Protein AF-A0A6J8DNB9-F1 (afdb_monomer_lite)

Radius of gyration: 20.87 Å; chains: 1; bounding box: 50×44×52 Å

Structure (mmCIF, N/CA/C/O backbone):
data_AF-A0A6J8DNB9-F1
#
_entry.id   AF-A0A6J8DNB9-F1
#
loop_
_atom_site.group_PDB
_atom_site.id
_atom_site.type_symbol
_atom_site.label_atom_id
_atom_site.label_alt_id
_atom_site.label_comp_id
_atom_site.label_asym_id
_atom_site.label_entity_id
_atom_site.label_seq_id
_atom_site.pdbx_PDB_ins_code
_atom_site.Cartn_x
_atom_site.Cartn_y
_atom_site.Cartn_z
_atom_site.occupancy
_atom_site.B_iso_or_equiv
_atom_site.auth_seq_id
_atom_site.auth_comp_id
_atom_site.auth_asym_id
_atom_site.auth_atom_id
_atom_site.pdbx_PDB_model_num
ATOM 1 N N . MET A 1 1 ? 14.528 21.252 10.953 1.00 30.59 1 MET A N 1
ATOM 2 C CA . MET A 1 1 ? 13.264 21.630 10.290 1.00 30.59 1 MET A CA 1
ATOM 3 C C . MET A 1 1 ? 12.137 20.857 10.946 1.00 30.59 1 MET A C 1
ATOM 5 O O . MET A 1 1 ? 12.006 19.653 10.748 1.00 30.59 1 MET A O 1
ATOM 9 N N . THR A 1 2 ? 11.435 21.535 11.845 1.00 24.34 2 THR A N 1
ATOM 10 C CA . THR A 1 2 ? 10.214 21.076 12.506 1.00 24.34 2 THR A CA 1
ATOM 11 C C . THR A 1 2 ? 9.173 20.837 11.422 1.00 24.34 2 THR A C 1
ATOM 13 O O . THR A 1 2 ? 8.989 21.703 10.574 1.00 24.34 2 THR A O 1
ATOM 16 N N . ILE A 1 3 ? 8.538 19.665 11.394 1.00 34.00 3 ILE A N 1
ATOM 17 C CA . ILE A 1 3 ? 7.345 19.513 10.561 1.00 34.00 3 ILE A CA 1
ATOM 18 C C . ILE A 1 3 ? 6.318 20.443 11.184 1.00 34.00 3 ILE A C 1
ATOM 20 O O . ILE A 1 3 ? 5.952 20.255 12.345 1.00 34.00 3 ILE A O 1
ATOM 24 N N . ASP A 1 4 ? 5.937 21.479 10.445 1.00 28.56 4 ASP A N 1
ATOM 25 C CA . ASP A 1 4 ? 4.864 22.371 10.835 1.00 28.56 4 ASP A CA 1
ATOM 26 C C . ASP A 1 4 ? 3.627 21.527 11.138 1.00 28.56 4 ASP A C 1
ATOM 28 O O . ASP A 1 4 ? 2.985 20.957 10.254 1.00 28.56 4 ASP A O 1
ATOM 32 N N . ALA A 1 5 ? 3.263 21.484 12.419 1.00 36.03 5 ALA A N 1
ATOM 33 C CA . ALA A 1 5 ? 2.040 20.875 12.928 1.00 36.03 5 ALA A CA 1
ATOM 34 C C . ALA A 1 5 ? 0.759 21.532 12.358 1.00 36.03 5 ALA A C 1
ATOM 36 O O . ALA A 1 5 ? -0.350 21.144 12.721 1.00 36.03 5 ALA A O 1
ATOM 37 N N . LYS A 1 6 ? 0.894 22.503 11.444 1.00 33.34 6 LYS A N 1
ATOM 38 C CA . LYS A 1 6 ? -0.196 23.229 10.791 1.00 33.34 6 LYS A CA 1
ATOM 39 C C . LYS A 1 6 ? -0.809 22.523 9.578 1.00 33.34 6 LYS A C 1
ATOM 41 O O . LYS A 1 6 ? -1.879 22.941 9.160 1.00 33.34 6 LYS A O 1
ATOM 46 N N . HIS A 1 7 ? -0.225 21.439 9.058 1.00 37.16 7 HIS A N 1
ATOM 47 C CA . HIS A 1 7 ? -0.823 20.707 7.925 1.00 37.16 7 HIS A CA 1
ATOM 48 C C . HIS A 1 7 ? -1.699 19.495 8.305 1.00 37.16 7 HIS A C 1
ATOM 50 O O . HIS A 1 7 ? -2.202 18.818 7.414 1.00 37.16 7 HIS A O 1
ATOM 56 N N . SER A 1 8 ? -1.914 19.205 9.598 1.00 42.75 8 SER A N 1
ATOM 57 C CA . SER A 1 8 ? -2.595 17.963 10.034 1.00 42.75 8 SER A CA 1
ATOM 58 C C . SER A 1 8 ? -3.989 18.127 10.655 1.00 42.75 8 SER A C 1
ATOM 60 O O . SER A 1 8 ? -4.579 17.144 11.105 1.00 42.75 8 SER A O 1
ATOM 62 N N . THR A 1 9 ? -4.558 19.333 10.683 1.00 41.94 9 THR A N 1
ATOM 63 C CA . THR A 1 9 ? -5.812 19.586 11.415 1.00 41.94 9 THR A CA 1
ATOM 64 C C . THR A 1 9 ? -7.100 19.444 10.599 1.00 41.94 9 THR A C 1
ATOM 66 O O . THR A 1 9 ? -8.167 19.458 11.204 1.00 41.94 9 THR A O 1
ATOM 69 N N . GLN A 1 10 ? -7.053 19.229 9.279 1.00 49.78 10 GLN A N 1
ATOM 70 C CA . GLN A 1 10 ? -8.262 19.054 8.454 1.00 49.78 10 GLN A CA 1
ATOM 71 C C . GLN A 1 10 ? -8.076 17.971 7.379 1.00 49.78 10 GLN A C 1
ATOM 73 O O . GLN A 1 10 ? -8.013 18.257 6.189 1.00 49.78 10 GLN A O 1
ATOM 78 N N . SER A 1 11 ? -7.979 16.705 7.795 1.00 63.31 11 SER A N 1
ATOM 79 C CA . SER A 1 11 ? -8.271 15.609 6.864 1.00 63.31 11 SER A CA 1
ATOM 80 C C . SER A 1 11 ? -9.792 15.517 6.694 1.00 63.31 11 SER A C 1
ATOM 82 O O . SER A 1 11 ? -10.473 15.442 7.722 1.00 63.31 11 SER A O 1
ATOM 84 N N . PRO A 1 12 ? -10.336 15.476 5.462 1.00 69.19 12 PRO A N 1
ATOM 85 C CA . PRO A 1 12 ? -11.765 15.255 5.222 1.00 69.19 12 PRO A CA 1
ATOM 86 C C . PRO A 1 12 ? -12.292 14.010 5.949 1.00 69.19 12 PRO A C 1
ATOM 88 O O . PRO A 1 12 ? -13.385 14.039 6.507 1.00 69.19 12 PRO A O 1
ATOM 91 N N . LEU A 1 13 ? -11.449 12.975 6.073 1.00 75.62 13 LEU A N 1
ATOM 92 C CA . LEU A 1 13 ? -11.739 11.736 6.799 1.00 75.62 13 LEU A CA 1
ATOM 93 C C . LEU A 1 13 ? -12.115 11.964 8.274 1.00 75.62 13 LEU A C 1
ATOM 95 O O . LEU A 1 13 ? -12.886 11.199 8.842 1.00 75.62 13 LEU A O 1
ATOM 99 N N . TYR A 1 14 ? -11.588 13.008 8.923 1.00 72.12 14 TYR A N 1
ATOM 100 C CA . TYR A 1 14 ? -11.876 13.278 10.338 1.00 72.12 14 TYR A CA 1
ATOM 101 C C . TYR A 1 14 ? -13.285 13.821 10.585 1.00 72.12 14 TYR A C 1
ATOM 103 O O . TYR A 1 14 ? -13.722 13.818 11.736 1.00 72.12 14 TYR A O 1
ATOM 111 N N . ASN A 1 15 ? -13.975 14.250 9.526 1.00 72.06 15 ASN A N 1
ATOM 112 C CA . ASN A 1 15 ? -15.349 14.743 9.569 1.00 72.06 15 ASN A CA 1
ATOM 113 C C . ASN A 1 15 ? -16.359 13.718 9.024 1.00 72.06 15 ASN A C 1
ATOM 115 O O . ASN A 1 15 ? -17.553 14.003 8.999 1.00 72.06 15 ASN A O 1
ATOM 119 N N . VAL A 1 16 ? -15.899 12.541 8.585 1.00 78.00 16 VAL A N 1
ATOM 120 C CA . VAL A 1 16 ? -16.769 11.477 8.072 1.00 78.00 16 VAL A CA 1
ATOM 121 C C . VAL A 1 16 ? -17.538 10.847 9.233 1.00 78.00 16 VAL A C 1
ATOM 123 O O . VAL A 1 16 ? -16.959 10.484 10.260 1.00 78.00 16 VAL A O 1
ATOM 126 N N . SER A 1 17 ? -18.856 10.729 9.076 1.00 74.50 17 SER A N 1
ATOM 127 C CA . SER A 1 17 ? -19.724 10.046 10.034 1.00 74.50 17 SER A CA 1
ATOM 128 C C . SER A 1 17 ? -19.548 8.529 9.976 1.00 74.50 17 SER A C 1
ATOM 130 O O . SER A 1 17 ? -19.129 7.963 8.970 1.00 74.50 17 SER A O 1
ATOM 132 N N . GLN A 1 18 ? -19.935 7.857 11.058 1.00 72.06 18 GLN A N 1
ATOM 133 C CA . GLN A 1 18 ? -19.755 6.416 11.259 1.00 72.06 18 GLN A CA 1
ATOM 134 C C . GLN A 1 18 ? -20.340 5.540 10.136 1.00 72.06 18 GLN A C 1
ATOM 136 O O . GLN A 1 18 ? -19.756 4.516 9.806 1.00 72.06 18 GLN A O 1
ATOM 141 N N . SER A 1 19 ? -21.458 5.948 9.530 1.00 67.81 19 SER A N 1
ATOM 142 C CA . SER A 1 19 ? -22.161 5.212 8.467 1.00 67.81 19 SER A CA 1
ATOM 143 C C . SER A 1 19 ? -21.739 5.583 7.042 1.00 67.81 19 SER A C 1
ATOM 145 O O . SER A 1 19 ? -22.320 5.080 6.085 1.00 67.81 19 SER A O 1
ATOM 147 N N . SER A 1 20 ? -20.772 6.487 6.883 1.00 80.12 20 SER A N 1
ATOM 148 C CA . SER A 1 20 ? -20.442 7.080 5.581 1.00 80.12 20 SER A CA 1
ATOM 149 C C . SER A 1 20 ? -19.022 6.773 5.124 1.00 80.12 20 SER A C 1
ATOM 151 O O . SER A 1 20 ? -18.569 7.358 4.144 1.00 80.12 20 SER A O 1
ATOM 153 N N . LEU A 1 21 ? -18.306 5.881 5.818 1.00 84.75 21 LEU A N 1
ATOM 154 C CA . LEU A 1 21 ? -16.930 5.548 5.455 1.00 84.75 21 LEU A CA 1
ATOM 155 C C . LEU A 1 21 ? -16.859 4.892 4.074 1.00 84.75 21 LEU A C 1
ATOM 157 O O . LEU A 1 21 ? -16.041 5.314 3.265 1.00 84.75 21 LEU A O 1
ATOM 161 N N . ASP A 1 22 ? -17.742 3.938 3.778 1.00 83.81 22 ASP A N 1
ATOM 162 C CA . ASP A 1 22 ? -17.790 3.284 2.465 1.00 83.81 22 ASP A CA 1
ATOM 163 C C . ASP A 1 22 ? -18.107 4.279 1.339 1.00 83.81 22 ASP A C 1
ATOM 165 O O . ASP A 1 22 ? -17.456 4.263 0.296 1.00 83.81 22 ASP A O 1
ATOM 169 N N . MET A 1 23 ? -19.043 5.211 1.573 1.00 84.50 23 MET A N 1
ATOM 170 C CA . MET A 1 23 ? -19.342 6.290 0.619 1.00 84.50 23 MET A CA 1
ATOM 171 C C . MET A 1 23 ? -18.142 7.218 0.425 1.00 84.50 23 MET A C 1
ATOM 173 O O . MET A 1 23 ? -17.793 7.533 -0.703 1.00 84.50 23 MET A O 1
ATOM 177 N N . PHE A 1 24 ? -17.456 7.603 1.503 1.00 85.38 24 PHE A N 1
ATOM 178 C CA . PHE A 1 24 ? -16.254 8.428 1.407 1.00 85.38 24 PHE A CA 1
ATOM 179 C C . PHE A 1 24 ? -15.145 7.736 0.605 1.00 85.38 24 PHE A C 1
ATOM 181 O O . PHE A 1 24 ? -14.501 8.377 -0.221 1.00 85.38 24 PHE A O 1
ATOM 188 N N . VAL A 1 25 ? -14.918 6.433 0.818 1.00 83.38 25 VAL A N 1
ATOM 189 C CA . VAL A 1 25 ? -13.935 5.681 0.025 1.00 83.38 25 VAL A CA 1
ATOM 190 C C . VAL A 1 25 ? -14.316 5.697 -1.452 1.00 83.38 25 VAL A C 1
ATOM 192 O O . VAL A 1 25 ? -13.478 6.050 -2.279 1.00 83.38 25 VAL A O 1
ATOM 195 N N . LYS A 1 26 ? -15.573 5.393 -1.772 1.00 82.75 26 LYS A N 1
ATOM 196 C CA . LYS A 1 26 ? -16.065 5.346 -3.150 1.00 82.75 26 LYS A CA 1
ATOM 197 C C . LYS A 1 26 ? -16.005 6.705 -3.856 1.00 82.75 26 LYS A C 1
ATOM 199 O O . LYS A 1 26 ? -15.548 6.807 -4.992 1.00 82.75 26 LYS A O 1
ATOM 204 N N . ASP A 1 27 ? -16.455 7.758 -3.186 1.00 83.12 27 ASP A N 1
ATOM 205 C CA . ASP A 1 27 ? -16.658 9.058 -3.823 1.00 83.12 27 ASP A CA 1
ATOM 206 C C . ASP A 1 27 ? -15.348 9.859 -3.890 1.00 83.12 27 ASP A C 1
ATOM 208 O O . ASP A 1 27 ? -15.025 10.457 -4.923 1.00 83.12 27 ASP A O 1
ATOM 212 N N . GLU A 1 28 ? -14.543 9.813 -2.825 1.00 81.81 28 GLU A N 1
ATOM 213 C CA . GLU A 1 28 ? -13.377 10.688 -2.659 1.00 81.81 28 GLU A CA 1
ATOM 214 C C . GLU A 1 28 ? -12.039 9.989 -2.933 1.00 81.81 28 GLU A C 1
ATOM 216 O O . GLU A 1 28 ? -11.077 10.650 -3.331 1.00 81.81 28 GLU A O 1
ATOM 221 N N . LEU A 1 29 ? -11.936 8.669 -2.718 1.00 83.00 29 LEU A N 1
ATOM 222 C CA . LEU A 1 29 ? -10.652 7.957 -2.795 1.00 83.00 29 LEU A CA 1
ATOM 223 C C . LEU A 1 29 ? -10.519 7.058 -4.026 1.00 83.00 29 LEU A C 1
ATOM 225 O O . LEU A 1 29 ? -9.458 7.073 -4.652 1.00 83.00 29 LEU A O 1
ATOM 229 N N . GLU A 1 30 ? -11.551 6.286 -4.363 1.00 82.25 30 GLU A N 1
ATOM 230 C CA . GLU A 1 30 ? -11.503 5.241 -5.390 1.00 82.25 30 GLU A CA 1
ATOM 231 C C . GLU A 1 30 ? -11.494 5.837 -6.806 1.00 82.25 30 GLU A C 1
ATOM 233 O O . GLU A 1 30 ? -12.473 6.466 -7.202 1.00 82.25 30 GLU A O 1
ATOM 238 N N . PRO A 1 31 ? -10.421 5.673 -7.598 1.00 80.62 31 PRO A N 1
ATOM 239 C CA . PRO A 1 31 ? -10.386 6.199 -8.952 1.00 80.62 31 PRO A CA 1
ATOM 240 C C . PRO A 1 31 ? -11.456 5.546 -9.825 1.00 80.62 31 PRO A C 1
ATOM 242 O O . PRO A 1 31 ? -11.620 4.328 -9.810 1.00 80.62 31 PRO A O 1
ATOM 245 N N . ASP A 1 32 ? -12.161 6.360 -10.608 1.00 81.19 32 ASP A N 1
ATOM 246 C CA . ASP A 1 32 ? -13.168 5.858 -11.537 1.00 81.19 32 ASP A CA 1
ATOM 247 C C . ASP A 1 32 ? -12.534 5.184 -12.766 1.00 81.19 32 ASP A C 1
ATOM 249 O O . ASP A 1 32 ? -11.318 5.211 -12.991 1.00 81.19 32 ASP A O 1
ATOM 253 N N . THR A 1 33 ? -13.381 4.527 -13.559 1.00 82.81 33 THR A N 1
ATOM 254 C CA . THR A 1 33 ? -12.960 3.805 -14.764 1.00 82.81 33 THR A CA 1
ATOM 255 C C . THR A 1 33 ? -12.237 4.720 -15.749 1.00 82.81 33 THR A C 1
ATOM 257 O O . THR A 1 33 ? -11.188 4.344 -16.259 1.00 82.81 33 THR A O 1
ATOM 260 N N . GLU A 1 34 ? -12.734 5.941 -15.961 1.00 83.44 34 GLU A N 1
ATOM 261 C CA . GLU A 1 34 ? -12.134 6.889 -16.904 1.00 83.44 34 GLU A CA 1
ATOM 262 C C . GLU A 1 34 ? -10.730 7.322 -16.456 1.00 83.44 34 GLU A C 1
ATOM 264 O O . GLU A 1 34 ? -9.793 7.355 -17.258 1.00 83.44 34 GLU A O 1
ATOM 269 N N . TYR A 1 35 ? -10.548 7.611 -15.167 1.00 79.38 35 TYR A N 1
ATOM 270 C CA . TYR A 1 35 ? -9.246 7.927 -14.591 1.00 79.38 35 TYR A CA 1
ATOM 271 C C . TYR A 1 35 ? -8.263 6.767 -14.769 1.00 79.38 35 TYR A C 1
ATOM 273 O O . TYR A 1 35 ? -7.134 6.978 -15.220 1.00 79.38 35 TYR A O 1
ATOM 281 N N . ASN A 1 36 ? -8.691 5.541 -14.457 1.00 79.56 36 ASN A N 1
ATOM 282 C CA . ASN A 1 36 ? -7.851 4.355 -14.598 1.00 79.56 36 ASN A CA 1
ATOM 283 C C . ASN A 1 36 ? -7.473 4.098 -16.063 1.00 79.56 36 ASN A C 1
ATOM 285 O O . ASN A 1 36 ? -6.294 3.884 -16.346 1.00 79.56 36 ASN A O 1
ATOM 289 N N . ASP A 1 37 ? -8.416 4.209 -16.999 1.00 82.12 37 ASP A N 1
ATOM 290 C CA . ASP A 1 37 ? -8.170 4.027 -18.435 1.00 82.12 37 ASP A CA 1
ATOM 291 C C . ASP A 1 37 ? -7.185 5.070 -18.981 1.00 82.12 37 ASP A C 1
ATOM 293 O O . ASP A 1 37 ? -6.258 4.746 -19.738 1.00 82.12 37 ASP A O 1
ATOM 297 N N . ASN A 1 38 ? -7.324 6.325 -18.547 1.00 82.50 38 ASN A N 1
ATOM 298 C CA . ASN A 1 38 ? -6.406 7.403 -18.899 1.00 82.50 38 ASN A CA 1
ATOM 299 C C . ASN A 1 38 ? -4.995 7.140 -18.354 1.00 82.50 38 ASN A C 1
ATOM 301 O O . ASN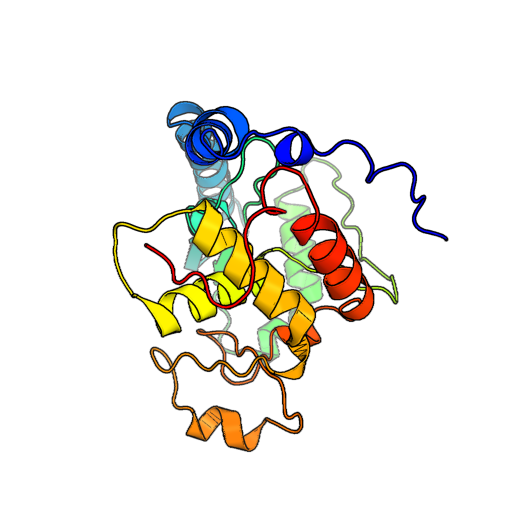 A 1 38 ? -4.012 7.241 -19.098 1.00 82.50 38 ASN A O 1
ATOM 305 N N . CYS A 1 39 ? -4.876 6.745 -17.083 1.00 79.12 39 CYS A N 1
ATOM 306 C CA . CYS A 1 39 ? -3.598 6.364 -16.485 1.00 79.12 39 CYS A CA 1
ATOM 307 C C . CYS A 1 39 ? -2.970 5.172 -17.217 1.00 79.12 39 CYS A C 1
ATOM 309 O O . CYS A 1 39 ? -1.804 5.246 -17.610 1.00 79.12 39 CYS A O 1
ATOM 311 N N . CYS A 1 40 ? -3.731 4.103 -17.465 1.00 79.62 40 CYS A N 1
ATOM 312 C CA . CYS A 1 40 ? -3.273 2.934 -18.211 1.00 79.62 40 CYS A CA 1
ATOM 313 C C . CYS A 1 40 ? -2.754 3.325 -19.596 1.00 79.62 40 CYS A C 1
ATOM 315 O O . CYS A 1 40 ? -1.648 2.924 -19.955 1.00 79.62 40 CYS A O 1
ATOM 317 N N . THR A 1 41 ? -3.479 4.187 -20.313 1.00 84.50 41 THR A N 1
ATOM 318 C CA . THR A 1 41 ? -3.085 4.685 -21.636 1.00 84.50 41 THR A CA 1
ATOM 319 C C . THR A 1 41 ? -1.748 5.425 -21.600 1.00 84.50 41 THR A C 1
ATOM 321 O O . THR A 1 41 ? -0.885 5.191 -22.449 1.00 84.50 41 THR A O 1
ATOM 324 N N . VAL A 1 42 ? -1.541 6.314 -20.623 1.00 84.19 42 VAL A N 1
ATOM 325 C CA . VAL A 1 42 ? -0.270 7.044 -20.468 1.00 84.19 42 VAL A CA 1
ATOM 326 C C . VAL A 1 42 ? 0.875 6.081 -20.160 1.00 84.19 42 VAL A C 1
ATOM 328 O O . VAL A 1 42 ? 1.939 6.170 -20.777 1.00 84.19 42 VAL A O 1
ATOM 331 N N . VAL A 1 43 ? 0.650 5.122 -19.260 1.00 83.56 43 VAL A N 1
ATOM 332 C CA . VAL A 1 43 ? 1.659 4.119 -18.902 1.00 83.56 43 VAL A CA 1
ATOM 333 C C . VAL A 1 43 ? 1.993 3.220 -20.091 1.00 83.56 43 VAL A C 1
ATOM 335 O O . VAL A 1 43 ? 3.165 2.946 -20.334 1.00 83.56 43 VAL A O 1
ATOM 338 N N . ASP A 1 44 ? 1.003 2.798 -20.876 1.00 84.50 44 ASP A N 1
ATOM 339 C CA . ASP A 1 44 ? 1.229 1.979 -22.069 1.00 84.50 44 ASP A CA 1
ATOM 340 C C . ASP A 1 44 ? 2.000 2.729 -23.147 1.00 84.50 44 ASP A C 1
ATOM 342 O O . ASP A 1 44 ? 2.909 2.166 -23.761 1.00 84.50 44 ASP A O 1
ATOM 346 N N . ARG A 1 45 ? 1.721 4.023 -23.330 1.00 84.44 45 ARG A N 1
ATOM 347 C CA . ARG A 1 45 ? 2.526 4.881 -24.208 1.00 84.44 45 ARG A CA 1
ATOM 348 C C . ARG A 1 45 ? 3.975 4.954 -23.742 1.00 84.44 45 ARG A C 1
ATOM 350 O O . ARG A 1 45 ? 4.866 4.801 -24.572 1.00 84.44 45 ARG A O 1
ATOM 357 N N . LEU A 1 46 ? 4.218 5.122 -22.442 1.00 83.50 46 LEU A N 1
ATOM 358 C CA . LEU A 1 46 ? 5.571 5.142 -21.881 1.00 83.50 46 LEU A CA 1
ATOM 359 C C . LEU A 1 46 ? 6.284 3.787 -22.055 1.00 83.50 46 LEU A C 1
ATOM 361 O O . LEU A 1 46 ? 7.431 3.743 -22.497 1.00 83.50 46 LEU A O 1
ATOM 365 N N . CYS A 1 47 ? 5.599 2.673 -21.793 1.00 83.81 47 CYS A N 1
ATOM 366 C CA . CYS A 1 47 ? 6.120 1.323 -22.022 1.00 83.81 47 CYS A CA 1
ATOM 367 C C . CYS A 1 47 ? 6.495 1.092 -23.492 1.00 83.81 47 CYS A C 1
ATOM 369 O O . CYS A 1 47 ? 7.579 0.586 -23.786 1.00 83.81 47 CYS A O 1
ATOM 371 N N . ASN A 1 48 ? 5.617 1.478 -24.418 1.00 84.19 48 ASN A N 1
ATOM 372 C CA . ASN A 1 48 ? 5.861 1.360 -25.853 1.00 84.19 48 ASN A CA 1
ATOM 373 C C . ASN A 1 48 ? 6.990 2.286 -26.308 1.00 84.19 48 ASN A C 1
ATOM 375 O O . ASN A 1 48 ? 7.811 1.891 -27.135 1.00 84.19 48 ASN A O 1
ATOM 379 N N . PHE A 1 49 ? 7.079 3.489 -25.738 1.00 84.44 49 PHE A N 1
ATOM 380 C CA . PHE A 1 49 ? 8.182 4.402 -25.994 1.00 84.44 49 PHE A CA 1
ATOM 381 C C . PHE A 1 49 ? 9.521 3.769 -25.608 1.00 84.44 49 PHE A C 1
ATOM 383 O O . PHE A 1 49 ? 10.407 3.705 -26.458 1.00 84.44 49 PHE A O 1
ATOM 390 N N . MET A 1 50 ? 9.647 3.227 -24.391 1.00 81.12 50 MET A N 1
ATOM 391 C CA . MET A 1 50 ? 10.878 2.568 -23.941 1.00 81.12 50 MET A CA 1
ATOM 392 C C . MET A 1 50 ? 11.247 1.373 -24.829 1.00 81.12 50 MET A C 1
ATOM 394 O O . MET A 1 50 ? 12.391 1.249 -25.253 1.00 81.12 50 MET A O 1
ATOM 398 N N . LYS A 1 51 ? 10.281 0.514 -25.175 1.00 86.00 51 LYS A N 1
ATOM 399 C CA . LYS A 1 51 ? 10.531 -0.665 -26.026 1.00 86.00 51 LYS A CA 1
ATOM 400 C C . LYS A 1 51 ? 11.051 -0.301 -27.417 1.00 86.00 51 LYS A C 1
ATOM 402 O O . LYS A 1 51 ? 11.933 -0.984 -27.933 1.00 86.00 51 LYS A O 1
ATOM 407 N N . ASN A 1 52 ? 10.520 0.767 -28.008 1.00 84.31 52 ASN A N 1
ATOM 408 C CA . ASN A 1 52 ? 10.794 1.109 -29.402 1.00 84.31 52 ASN A CA 1
ATOM 409 C C . ASN A 1 52 ? 11.946 2.109 -29.574 1.00 84.31 52 ASN A C 1
ATOM 411 O O . ASN A 1 52 ? 12.647 2.043 -30.580 1.00 84.31 52 ASN A O 1
ATOM 415 N N . ASN A 1 53 ? 12.160 3.009 -28.609 1.00 81.06 53 ASN A N 1
ATOM 416 C CA . ASN A 1 53 ? 13.075 4.146 -28.769 1.00 81.06 53 ASN A CA 1
ATOM 417 C C . ASN A 1 53 ? 14.359 4.031 -27.941 1.00 81.06 53 ASN A C 1
ATOM 419 O O . ASN A 1 53 ? 15.326 4.723 -28.247 1.00 81.06 53 ASN A O 1
ATOM 423 N N . PHE A 1 54 ? 14.412 3.166 -26.921 1.00 82.44 54 PHE A N 1
ATOM 424 C CA . PHE A 1 54 ? 15.650 2.995 -26.157 1.00 82.44 54 PHE A CA 1
ATOM 425 C C . PHE A 1 54 ? 16.720 2.260 -26.981 1.00 82.44 54 PHE A C 1
ATOM 427 O O . PHE A 1 54 ? 16.392 1.408 -27.827 1.00 82.44 54 PHE A O 1
ATOM 434 N N . PRO A 1 55 ? 18.012 2.567 -26.739 1.00 81.75 55 PRO A N 1
ATOM 435 C CA . PRO A 1 55 ? 19.117 1.881 -27.397 1.00 81.75 55 PRO A CA 1
ATOM 436 C C . PRO A 1 55 ? 19.091 0.387 -27.068 1.00 81.75 55 PRO A C 1
ATOM 438 O O . PRO A 1 55 ? 18.598 -0.008 -26.017 1.00 81.75 55 PRO A O 1
ATOM 441 N N . ALA A 1 56 ? 19.661 -0.454 -27.937 1.00 83.12 56 ALA A N 1
ATOM 442 C CA . ALA A 1 56 ? 19.584 -1.915 -27.802 1.00 83.12 56 ALA A CA 1
ATOM 443 C C . ALA A 1 56 ? 20.015 -2.433 -26.414 1.00 83.12 56 ALA A C 1
ATOM 445 O O . ALA A 1 56 ? 19.353 -3.309 -25.869 1.00 83.12 56 ALA A O 1
ATOM 446 N N . LYS A 1 57 ? 21.054 -1.833 -25.812 1.00 81.44 57 LYS A N 1
ATOM 447 C CA . LYS A 1 57 ? 21.534 -2.163 -24.455 1.00 81.44 57 LYS A CA 1
ATOM 448 C C . LYS A 1 57 ? 20.524 -1.867 -23.335 1.00 81.44 57 LYS A C 1
ATOM 450 O O . LYS A 1 57 ? 20.549 -2.522 -22.303 1.00 81.44 57 LYS A O 1
ATOM 455 N N . LEU A 1 58 ? 19.644 -0.884 -23.537 1.00 81.88 58 LEU A N 1
ATOM 456 C CA . LEU A 1 58 ? 18.595 -0.489 -22.594 1.00 81.88 58 LEU A CA 1
ATOM 457 C C . LEU A 1 58 ? 17.206 -0.951 -23.030 1.00 81.88 58 LEU A C 1
ATOM 459 O O . LEU A 1 58 ? 16.212 -0.605 -22.389 1.00 81.88 58 LEU A O 1
ATOM 463 N N . ARG A 1 59 ? 17.106 -1.686 -24.139 1.00 86.44 59 ARG A N 1
ATOM 464 C CA . ARG A 1 59 ? 15.816 -2.123 -24.645 1.00 86.44 59 ARG A CA 1
ATOM 465 C C . ARG A 1 59 ? 15.236 -3.134 -23.656 1.00 86.44 59 ARG A C 1
ATOM 467 O O . ARG A 1 59 ? 15.857 -4.175 -23.437 1.00 86.44 59 ARG A O 1
ATOM 474 N N . PRO A 1 60 ? 14.068 -2.855 -23.058 1.00 86.81 60 PRO A N 1
ATOM 475 C CA . PRO A 1 60 ? 13.522 -3.740 -22.044 1.00 86.81 60 PRO A CA 1
ATOM 476 C C . PRO A 1 60 ? 13.168 -5.102 -22.639 1.00 86.81 60 PRO A C 1
ATOM 478 O O . PRO A 1 60 ? 12.408 -5.172 -23.606 1.00 86.81 60 PRO A O 1
ATOM 481 N N . ALA A 1 61 ? 13.661 -6.177 -22.028 1.00 85.56 61 ALA A N 1
ATOM 482 C CA . ALA A 1 61 ? 13.191 -7.533 -22.303 1.00 85.56 61 ALA A CA 1
ATOM 483 C C . ALA A 1 61 ? 11.754 -7.710 -21.789 1.00 85.56 61 ALA A C 1
ATOM 485 O O . ALA A 1 61 ? 10.909 -8.323 -22.440 1.00 85.56 61 ALA A O 1
ATOM 486 N N . GLN A 1 62 ? 11.460 -7.106 -20.636 1.00 86.62 62 GLN A N 1
ATOM 487 C CA . GLN A 1 62 ? 10.137 -7.081 -20.030 1.00 86.62 62 GLN A CA 1
ATOM 488 C C . GLN A 1 62 ? 9.942 -5.773 -19.263 1.00 86.62 62 GLN A C 1
ATOM 490 O O . GLN A 1 62 ? 10.884 -5.209 -18.710 1.00 86.62 62 GLN A O 1
ATOM 495 N N . ILE A 1 63 ? 8.701 -5.292 -19.215 1.00 86.19 63 ILE A N 1
ATOM 496 C CA . ILE A 1 63 ? 8.302 -4.183 -18.346 1.00 86.19 63 ILE A CA 1
ATOM 497 C C . ILE A 1 63 ? 7.113 -4.666 -17.528 1.00 86.19 63 ILE A C 1
ATOM 499 O O . ILE A 1 63 ? 6.119 -5.112 -18.103 1.00 86.19 63 ILE A O 1
ATOM 503 N N . ILE A 1 64 ? 7.220 -4.582 -16.205 1.00 84.50 64 ILE A N 1
ATOM 504 C CA . ILE A 1 64 ? 6.135 -4.902 -15.278 1.00 84.50 64 ILE A CA 1
ATOM 505 C C . ILE A 1 64 ? 5.642 -3.600 -14.649 1.00 84.50 64 ILE A C 1
ATOM 507 O O . ILE A 1 64 ? 6.435 -2.814 -14.127 1.00 84.50 64 ILE A O 1
ATOM 511 N N . LYS A 1 65 ? 4.325 -3.376 -14.701 1.00 83.44 65 LYS A N 1
ATOM 512 C CA . LYS A 1 65 ? 3.667 -2.252 -14.027 1.00 83.44 65 LYS A CA 1
ATOM 513 C C . LYS A 1 65 ? 3.485 -2.606 -12.548 1.00 83.44 65 LYS A C 1
ATOM 515 O O . LYS A 1 65 ? 2.759 -3.539 -12.220 1.00 83.44 65 LYS A O 1
ATOM 520 N N . GLY A 1 66 ? 4.175 -1.888 -11.675 1.00 78.81 66 GLY A N 1
ATOM 521 C CA . GLY A 1 66 ? 4.033 -1.927 -10.222 1.00 78.81 66 GLY A CA 1
ATOM 522 C C . GLY A 1 66 ? 3.296 -0.693 -9.692 1.00 78.81 66 GLY A C 1
ATOM 523 O O . GLY A 1 66 ? 2.458 -0.106 -10.376 1.00 78.81 66 GLY A O 1
ATOM 524 N N . GLY A 1 67 ? 3.608 -0.274 -8.463 1.00 74.06 67 GLY A N 1
ATOM 525 C CA . GLY A 1 67 ? 3.005 0.925 -7.869 1.00 74.06 67 GLY A CA 1
ATOM 526 C C . GLY A 1 67 ? 1.552 0.731 -7.461 1.00 74.06 67 GLY A C 1
ATOM 527 O O . GLY A 1 67 ? 1.046 -0.394 -7.447 1.00 74.06 67 GLY A O 1
ATOM 528 N N . SER A 1 68 ? 0.899 1.796 -7.006 1.00 73.12 68 SER A N 1
ATOM 529 C CA . SER A 1 68 ? -0.499 1.717 -6.563 1.00 73.12 68 SER A CA 1
ATOM 530 C C . SER A 1 68 ? -1.436 1.409 -7.733 1.00 73.12 68 SER A C 1
ATOM 532 O O . SER A 1 68 ? -2.370 0.628 -7.575 1.00 73.12 68 SER A O 1
ATOM 534 N N . LEU A 1 69 ? -1.112 1.905 -8.933 1.00 69.69 69 LEU A N 1
ATOM 535 C CA . LEU A 1 69 ? -1.845 1.599 -10.164 1.00 69.69 69 LEU A CA 1
ATOM 536 C C . LEU A 1 69 ? -1.731 0.126 -10.576 1.00 69.69 69 LEU A C 1
ATOM 538 O O . LEU A 1 69 ? -2.746 -0.498 -10.861 1.00 69.69 69 LEU A O 1
ATOM 542 N N . GLY A 1 70 ? -0.533 -0.468 -10.551 1.00 66.81 70 GLY A N 1
ATOM 543 C CA . GLY A 1 70 ? -0.366 -1.889 -10.883 1.00 66.81 70 GLY A CA 1
ATOM 544 C C . GLY A 1 70 ? -0.980 -2.841 -9.851 1.00 66.81 70 GLY A C 1
ATOM 545 O O . GLY A 1 70 ? -1.375 -3.949 -10.200 1.00 66.81 70 GLY A O 1
ATOM 546 N N . LYS A 1 71 ? -1.082 -2.412 -8.585 1.00 71.94 71 LYS A N 1
ATOM 547 C CA . LYS A 1 71 ? -1.656 -3.210 -7.487 1.00 71.94 71 LYS A CA 1
ATOM 548 C C . LYS A 1 71 ? -3.172 -3.048 -7.319 1.00 71.94 71 LYS A C 1
ATOM 550 O O . LYS A 1 71 ? -3.750 -3.774 -6.518 1.00 71.94 71 LYS A O 1
ATOM 555 N N . GLY A 1 72 ? -3.803 -2.096 -8.012 1.00 69.75 72 GLY A N 1
ATOM 556 C CA . GLY A 1 72 ? -5.217 -1.758 -7.800 1.00 69.75 72 GLY A CA 1
ATOM 557 C C . GLY A 1 72 ? -5.492 -1.018 -6.483 1.00 69.75 72 GLY A C 1
ATOM 558 O O . GLY A 1 72 ? -6.615 -1.024 -6.000 1.00 69.75 72 GLY A O 1
ATOM 559 N N . THR A 1 73 ? -4.476 -0.382 -5.890 1.00 69.06 73 THR A N 1
ATOM 560 C CA . THR A 1 73 ? -4.581 0.424 -4.654 1.00 69.06 73 THR A CA 1
ATOM 561 C C . THR A 1 73 ? -4.439 1.924 -4.926 1.00 69.06 73 THR A C 1
ATOM 563 O O . THR A 1 73 ? -4.063 2.705 -4.047 1.00 69.06 73 THR A O 1
ATOM 566 N N . ALA A 1 74 ? -4.675 2.327 -6.175 1.00 75.88 74 ALA A N 1
ATOM 567 C CA . ALA A 1 74 ? -4.626 3.709 -6.620 1.00 75.88 74 ALA A CA 1
ATOM 568 C C . ALA A 1 74 ? -5.641 4.574 -5.858 1.00 75.88 74 ALA A C 1
ATOM 570 O O . ALA A 1 74 ? -6.743 4.136 -5.545 1.00 75.88 74 ALA A O 1
ATOM 571 N N . VAL A 1 75 ? -5.252 5.816 -5.569 1.00 77.69 75 VAL A N 1
ATOM 572 C CA . VAL A 1 75 ? -6.104 6.831 -4.936 1.00 77.69 75 VAL A CA 1
ATOM 573 C C . VAL A 1 75 ? -6.185 8.036 -5.865 1.00 77.69 75 VAL A C 1
ATOM 575 O O . VAL A 1 75 ? -5.159 8.450 -6.429 1.00 77.69 75 VAL A O 1
ATOM 578 N N . LYS A 1 76 ? -7.381 8.620 -6.015 1.00 75.50 76 LYS A N 1
ATOM 579 C CA . LYS A 1 76 ? -7.608 9.806 -6.857 1.00 75.50 76 LYS A CA 1
ATOM 580 C C . LYS A 1 76 ? -6.564 10.894 -6.583 1.00 75.50 76 LYS A C 1
ATOM 582 O O . LYS A 1 76 ? -6.360 11.330 -5.449 1.00 75.50 76 LYS A O 1
ATOM 587 N N . GLY A 1 77 ? -5.871 11.315 -7.642 1.00 69.62 77 GLY A N 1
ATOM 588 C CA . GLY A 1 77 ? -4.922 12.435 -7.611 1.00 69.62 77 GLY A CA 1
ATOM 589 C C . GLY A 1 77 ? -3.626 12.213 -6.816 1.00 69.62 77 GLY A C 1
ATOM 590 O O . GLY A 1 77 ? -2.838 13.148 -6.696 1.00 69.62 77 GLY A O 1
ATOM 591 N N . LYS A 1 78 ? -3.384 11.012 -6.269 1.00 71.25 78 LYS A N 1
ATOM 592 C CA . LYS A 1 78 ? -2.182 10.677 -5.473 1.00 71.25 78 LYS A CA 1
ATOM 593 C C . LYS A 1 78 ? -1.555 9.338 -5.864 1.00 71.25 78 LYS A C 1
ATOM 595 O O . LYS A 1 78 ? -0.899 8.698 -5.047 1.00 71.25 78 LYS A O 1
ATOM 600 N N . SER A 1 79 ? -1.822 8.884 -7.083 1.00 66.94 79 SER A N 1
ATOM 601 C CA . SER A 1 79 ? -1.344 7.592 -7.562 1.00 66.94 79 SER A CA 1
ATOM 602 C C . SER A 1 79 ? 0.032 7.704 -8.200 1.00 66.94 79 SER A C 1
ATOM 604 O O . SER A 1 79 ? 0.263 8.588 -9.022 1.00 66.94 79 SER A O 1
ATOM 606 N N . ASP A 1 80 ? 0.903 6.761 -7.852 1.00 70.00 80 ASP A N 1
ATOM 607 C CA . ASP A 1 80 ? 2.232 6.613 -8.430 1.00 70.00 80 ASP A CA 1
ATOM 608 C C . ASP A 1 80 ? 2.250 5.407 -9.382 1.00 70.00 80 ASP A C 1
ATOM 610 O O . ASP A 1 80 ? 1.579 4.389 -9.158 1.00 70.00 80 ASP A O 1
ATOM 614 N N . VAL A 1 81 ? 3.049 5.512 -10.445 1.00 73.19 81 VAL A N 1
ATOM 615 C CA . VAL A 1 81 ? 3.371 4.397 -11.342 1.00 73.19 81 VAL A CA 1
ATOM 616 C C . VAL A 1 81 ? 4.805 3.980 -11.067 1.00 73.19 81 VAL A C 1
ATOM 618 O O . VAL A 1 81 ? 5.729 4.737 -11.358 1.00 73.19 81 VAL A O 1
ATOM 621 N N . ASP A 1 82 ? 4.993 2.748 -10.601 1.00 81.69 82 ASP A N 1
ATOM 622 C CA . ASP A 1 82 ? 6.317 2.132 -10.599 1.00 81.69 82 ASP A CA 1
ATOM 623 C C . ASP A 1 82 ? 6.436 1.242 -11.834 1.00 81.69 82 ASP A C 1
ATOM 625 O O . ASP A 1 82 ? 5.557 0.422 -12.092 1.00 81.69 82 ASP A O 1
ATOM 629 N N . LEU A 1 83 ? 7.522 1.365 -12.593 1.00 82.81 83 LEU A N 1
ATOM 630 C CA . LEU A 1 83 ? 7.826 0.452 -13.694 1.00 82.81 83 LEU A CA 1
ATOM 631 C C . LEU A 1 83 ? 9.083 -0.340 -13.355 1.00 82.81 83 LEU A C 1
ATOM 633 O O . LEU A 1 83 ? 10.153 0.234 -13.166 1.00 82.81 83 LEU A O 1
ATOM 637 N N . VAL A 1 84 ? 8.956 -1.665 -13.310 1.00 85.44 84 VAL A N 1
ATOM 638 C CA . VAL A 1 84 ? 10.107 -2.564 -13.204 1.00 85.44 84 VAL A CA 1
ATOM 639 C C . VAL A 1 84 ? 10.535 -2.931 -14.615 1.00 85.44 84 VAL A C 1
ATOM 641 O O . VAL A 1 84 ? 9.829 -3.645 -15.330 1.00 85.44 84 VAL A O 1
ATOM 644 N N . VAL A 1 85 ? 11.683 -2.398 -15.021 1.00 85.06 85 VAL A N 1
ATOM 645 C CA . VAL A 1 85 ? 12.245 -2.572 -16.360 1.00 85.06 85 VAL A CA 1
ATOM 646 C C . VAL A 1 85 ? 13.321 -3.652 -16.303 1.00 85.06 85 VAL A C 1
ATOM 648 O O . VAL A 1 85 ? 14.385 -3.447 -15.723 1.00 85.06 85 VAL A O 1
ATOM 651 N N . PHE A 1 86 ? 13.048 -4.808 -16.905 1.00 85.81 86 PHE A N 1
ATOM 652 C CA . PHE A 1 86 ? 14.018 -5.891 -17.024 1.00 85.81 86 PHE A CA 1
ATOM 653 C C . PHE A 1 86 ? 14.907 -5.636 -18.231 1.00 85.81 86 PHE A C 1
ATOM 655 O O . PHE A 1 86 ? 14.454 -5.676 -19.377 1.00 85.81 86 PHE A O 1
ATOM 662 N N . LEU A 1 87 ? 16.173 -5.363 -17.952 1.00 85.31 87 LEU A N 1
ATOM 663 C CA . LEU A 1 87 ? 17.220 -5.180 -18.946 1.00 85.31 87 LEU A CA 1
ATOM 664 C C . LEU A 1 87 ? 17.973 -6.505 -19.149 1.00 85.31 87 LEU A C 1
ATOM 666 O O . LEU A 1 87 ? 18.005 -7.320 -18.224 1.00 85.31 87 LEU A O 1
ATOM 670 N N . PRO A 1 88 ? 18.567 -6.742 -20.331 1.00 82.44 88 PRO A N 1
ATOM 671 C CA . PRO A 1 88 ? 19.255 -7.992 -20.657 1.00 82.44 88 PRO A CA 1
ATOM 672 C C . PRO A 1 88 ? 20.641 -8.068 -19.985 1.00 82.44 88 PRO A C 1
ATOM 674 O O . PRO A 1 88 ? 21.663 -8.114 -20.661 1.00 82.44 88 PRO A O 1
ATOM 677 N N . PHE A 1 89 ? 20.678 -8.034 -18.651 1.00 80.06 89 PHE A N 1
ATOM 678 C CA . PHE A 1 89 ? 21.885 -8.271 -17.859 1.00 80.06 89 PHE A CA 1
ATOM 679 C C . PHE A 1 89 ? 21.954 -9.725 -17.404 1.00 80.06 89 PHE A C 1
ATOM 681 O O . PHE A 1 89 ? 20.975 -10.273 -16.899 1.00 80.06 89 PHE A O 1
ATOM 688 N N . ASP A 1 90 ? 23.150 -10.304 -17.481 1.00 80.00 90 ASP A N 1
ATOM 689 C CA . ASP A 1 90 ? 23.388 -11.701 -17.103 1.00 80.00 90 ASP A CA 1
ATOM 690 C C . ASP A 1 90 ? 23.649 -11.890 -15.595 1.00 80.00 90 ASP A C 1
ATOM 692 O O . ASP A 1 90 ? 23.706 -13.019 -15.108 1.00 80.00 90 ASP A O 1
ATOM 696 N N . SER A 1 91 ? 23.821 -10.805 -14.822 1.00 80.44 91 SER A N 1
ATOM 697 C CA . SER A 1 91 ? 23.972 -10.883 -13.361 1.00 80.44 91 SER A CA 1
ATOM 698 C C . SER A 1 91 ? 23.565 -9.606 -12.617 1.00 80.44 91 SER A C 1
ATOM 700 O O . SER A 1 91 ? 23.643 -8.494 -13.142 1.00 80.44 91 SER A O 1
ATOM 702 N N . ILE A 1 92 ? 23.189 -9.770 -11.342 1.00 77.25 92 ILE A N 1
ATOM 703 C CA . ILE A 1 92 ? 22.867 -8.658 -10.433 1.00 77.25 92 ILE A CA 1
ATOM 704 C C . ILE A 1 92 ? 24.097 -7.778 -10.175 1.00 77.25 92 ILE A C 1
ATOM 706 O O . ILE A 1 92 ? 23.958 -6.565 -10.064 1.00 77.25 92 ILE A O 1
ATOM 710 N N . GLN A 1 93 ? 25.297 -8.361 -10.093 1.00 80.62 93 GLN A N 1
ATOM 711 C CA . GLN A 1 93 ? 26.530 -7.608 -9.851 1.00 80.62 93 GLN A CA 1
ATOM 712 C C . GLN A 1 93 ? 26.846 -6.657 -11.008 1.00 80.62 93 GLN A C 1
ATOM 714 O O . GLN A 1 93 ? 27.229 -5.517 -10.766 1.00 80.62 93 GLN A O 1
ATOM 719 N N . LEU A 1 94 ? 26.643 -7.098 -12.254 1.00 77.19 94 LEU A N 1
ATOM 720 C CA . LEU A 1 94 ? 26.816 -6.237 -13.427 1.00 77.19 94 LEU A CA 1
ATOM 721 C C . LEU A 1 94 ? 25.820 -5.075 -13.406 1.00 77.19 94 LEU A C 1
ATOM 723 O O . LEU A 1 94 ? 26.225 -3.927 -13.546 1.00 77.19 94 LEU A O 1
ATOM 727 N N . LEU A 1 95 ? 24.546 -5.354 -13.113 1.00 79.75 95 LEU A N 1
ATOM 728 C CA . LEU A 1 95 ? 23.544 -4.300 -12.952 1.00 79.75 95 LEU A CA 1
ATOM 729 C C . LEU A 1 95 ? 23.919 -3.309 -11.840 1.00 79.75 95 LEU A C 1
ATOM 731 O O . LEU A 1 95 ? 23.694 -2.115 -11.993 1.00 79.75 95 LEU A O 1
ATOM 735 N N . GLN A 1 96 ? 24.466 -3.786 -10.718 1.00 81.75 96 GLN A N 1
ATOM 736 C CA . GLN A 1 96 ? 24.884 -2.924 -9.610 1.00 81.75 96 GLN A CA 1
ATOM 737 C C . GLN A 1 96 ? 26.053 -2.014 -9.985 1.00 81.75 96 GLN A C 1
ATOM 739 O O . GLN A 1 96 ? 26.036 -0.844 -9.613 1.00 81.75 96 GLN A O 1
ATOM 744 N N . ASN A 1 97 ? 27.036 -2.535 -10.719 1.00 83.81 97 ASN A N 1
ATOM 745 C CA . ASN A 1 97 ? 28.200 -1.766 -11.156 1.00 83.81 97 ASN A CA 1
ATOM 746 C C . ASN A 1 97 ? 27.831 -0.712 -12.209 1.00 83.81 97 ASN A C 1
ATOM 748 O O . ASN A 1 97 ? 28.360 0.395 -12.172 1.00 83.81 97 ASN A O 1
ATOM 752 N N . ASP A 1 98 ? 26.896 -1.042 -13.100 1.00 83.62 98 ASP A N 1
ATOM 753 C CA . ASP A 1 98 ? 26.517 -0.185 -14.226 1.00 83.62 98 ASP A CA 1
ATOM 754 C C . ASP A 1 98 ? 25.278 0.677 -13.926 1.00 83.62 98 ASP A C 1
ATOM 756 O O . ASP A 1 98 ? 24.795 1.397 -14.801 1.00 83.62 98 ASP A O 1
ATOM 760 N N . MET A 1 99 ? 24.738 0.617 -12.701 1.00 81.81 99 MET A N 1
ATOM 761 C CA . MET A 1 99 ? 23.449 1.221 -12.346 1.00 81.81 99 MET A CA 1
ATOM 762 C C . MET A 1 99 ? 23.407 2.722 -12.625 1.00 81.81 99 MET A C 1
ATOM 764 O O . MET A 1 99 ? 22.430 3.214 -13.189 1.00 81.81 99 MET A O 1
ATOM 768 N N . ASP A 1 100 ? 24.473 3.440 -12.274 1.00 82.38 100 ASP A N 1
ATOM 769 C CA . ASP A 1 100 ? 24.557 4.884 -12.485 1.00 82.38 100 ASP A CA 1
ATOM 770 C C . ASP A 1 100 ? 24.528 5.226 -13.977 1.00 82.38 100 ASP A C 1
ATOM 772 O O . ASP A 1 100 ? 23.794 6.120 -14.400 1.00 82.38 100 ASP A O 1
ATOM 776 N N . THR A 1 101 ? 25.262 4.464 -14.792 1.00 84.62 101 THR A N 1
ATOM 777 C CA . THR A 1 101 ? 25.287 4.624 -16.250 1.00 84.62 101 THR A CA 1
ATOM 778 C C . THR A 1 101 ? 23.939 4.279 -16.871 1.00 84.62 101 THR A C 1
ATOM 780 O O . THR A 1 101 ? 23.441 5.034 -17.699 1.00 84.62 101 THR A O 1
ATOM 783 N N . VAL A 1 102 ? 23.299 3.191 -16.436 1.00 83.75 102 VAL A N 1
ATOM 784 C CA . VAL A 1 102 ? 21.954 2.806 -16.887 1.00 83.75 102 VAL A CA 1
ATOM 785 C C . VAL A 1 102 ? 20.945 3.907 -16.582 1.00 83.75 102 VAL A C 1
ATOM 787 O O . VAL A 1 102 ? 20.157 4.273 -17.453 1.00 83.75 102 VAL A O 1
ATOM 790 N N . LEU A 1 103 ? 20.968 4.458 -15.366 1.00 82.88 103 LEU A N 1
ATOM 791 C CA . LEU A 1 103 ? 20.068 5.538 -14.972 1.00 82.88 103 LEU A CA 1
ATOM 792 C C . LEU A 1 103 ? 20.327 6.814 -15.776 1.00 82.88 103 LEU A C 1
ATOM 794 O O . LEU A 1 103 ? 19.372 7.508 -16.126 1.00 82.88 103 LEU A O 1
ATOM 798 N N . ASP A 1 104 ? 21.584 7.139 -16.068 1.00 82.56 104 ASP A N 1
ATOM 799 C CA . ASP A 1 104 ? 21.946 8.309 -16.871 1.00 82.56 104 ASP A CA 1
ATOM 800 C C . ASP A 1 104 ? 21.551 8.155 -18.345 1.00 82.56 104 ASP A C 1
ATOM 802 O O . ASP A 1 104 ? 20.935 9.047 -18.932 1.00 82.56 104 ASP A O 1
ATOM 806 N N . ASP A 1 105 ? 21.785 6.979 -18.922 1.00 82.56 105 ASP A N 1
ATOM 807 C CA . ASP A 1 105 ? 21.367 6.640 -20.279 1.00 82.56 105 ASP A CA 1
ATOM 808 C C . ASP A 1 105 ? 19.831 6.628 -20.403 1.00 82.56 105 ASP A C 1
ATOM 810 O O . ASP A 1 105 ? 19.282 7.113 -21.396 1.00 82.56 105 ASP A O 1
ATOM 814 N N . MET A 1 106 ? 19.114 6.105 -19.398 1.00 81.94 106 MET A N 1
ATOM 815 C CA . MET A 1 106 ? 17.647 6.147 -19.340 1.00 81.94 106 MET A CA 1
ATOM 816 C C . MET A 1 106 ? 17.140 7.580 -19.221 1.00 81.94 106 MET A C 1
ATOM 818 O O . MET A 1 106 ? 16.209 7.954 -19.931 1.00 81.94 106 MET A O 1
ATOM 822 N N . LYS A 1 107 ? 17.765 8.400 -18.367 1.00 81.81 107 LYS A N 1
ATOM 823 C CA . LYS A 1 107 ? 17.461 9.832 -18.275 1.00 81.81 107 LYS A CA 1
ATOM 824 C C . LYS A 1 107 ? 17.653 10.501 -19.625 1.00 81.81 107 LYS A C 1
ATOM 826 O O . LYS A 1 107 ? 16.722 11.131 -20.098 1.00 81.81 107 LYS A O 1
ATOM 831 N N . THR A 1 108 ? 18.790 10.300 -20.277 1.00 80.50 108 THR A N 1
ATOM 832 C CA . THR A 1 108 ? 19.087 10.875 -21.595 1.00 80.50 108 THR A CA 1
ATOM 833 C C . THR A 1 108 ? 18.090 10.405 -22.657 1.00 80.50 108 THR A C 1
ATOM 835 O O . THR A 1 108 ? 17.603 11.207 -23.447 1.00 80.50 108 THR A O 1
ATOM 838 N N . SER A 1 109 ? 17.713 9.123 -22.636 1.00 77.44 109 SER A N 1
ATOM 839 C CA . SER A 1 109 ? 16.740 8.547 -23.576 1.00 77.44 109 SER A CA 1
ATOM 840 C C . SER A 1 109 ? 15.306 9.045 -23.340 1.00 77.44 109 SER A C 1
ATOM 842 O O . SER A 1 109 ? 14.516 9.115 -24.278 1.00 77.44 109 SER A O 1
ATOM 844 N N . CYS A 1 110 ? 14.958 9.400 -22.100 1.00 70.12 110 CYS A N 1
ATOM 845 C CA . CYS A 1 110 ? 13.684 10.033 -21.748 1.00 70.12 110 CYS A CA 1
ATOM 846 C C . CYS A 1 110 ? 13.696 11.555 -21.967 1.00 70.12 110 CYS A C 1
ATOM 848 O O . CYS A 1 110 ? 12.658 12.147 -22.258 1.00 70.12 110 CYS A O 1
ATOM 850 N N . MET A 1 111 ? 14.852 12.200 -21.796 1.00 63.69 111 MET A N 1
ATOM 851 C CA . MET A 1 111 ? 15.013 13.648 -21.824 1.00 63.69 111 MET A CA 1
ATOM 852 C C . MET A 1 111 ? 15.467 14.136 -23.198 1.00 63.69 111 MET A C 1
ATOM 854 O O . MET A 1 111 ? 16.607 14.534 -23.405 1.00 63.69 111 MET A O 1
ATOM 858 N N . SER A 1 112 ? 14.487 14.315 -24.078 1.00 56.81 112 SER A N 1
ATOM 859 C CA . SER A 1 112 ? 14.427 15.528 -24.903 1.00 56.81 112 SER A CA 1
ATOM 860 C C . SER A 1 112 ? 13.897 16.749 -24.107 1.00 56.81 112 SER A C 1
ATOM 862 O O . SER A 1 112 ? 13.474 17.736 -24.701 1.00 56.81 112 SER A O 1
ATOM 864 N N . GLY A 1 113 ? 13.914 16.708 -22.763 1.00 42.78 113 GLY A N 1
ATOM 865 C CA . GLY A 1 113 ? 13.558 17.807 -21.855 1.00 42.78 113 GLY A CA 1
ATOM 866 C C . GLY A 1 113 ? 13.970 17.527 -20.398 1.00 42.78 113 GLY A C 1
ATOM 867 O O . GLY A 1 113 ? 13.747 16.431 -19.901 1.00 42.78 113 GLY A O 1
ATOM 868 N N . ASN A 1 114 ? 14.584 18.510 -19.727 1.00 39.91 114 ASN A N 1
ATOM 869 C CA . ASN A 1 114 ? 15.155 18.414 -18.372 1.00 39.91 114 ASN A CA 1
ATOM 870 C C . ASN A 1 114 ? 14.129 18.020 -17.288 1.00 39.91 114 ASN A C 1
ATOM 872 O O . ASN A 1 114 ? 13.220 18.796 -16.995 1.00 39.91 114 ASN A O 1
ATOM 876 N N . VAL A 1 115 ? 14.347 16.897 -16.593 1.00 44.94 115 VAL A N 1
ATOM 877 C CA . VAL A 1 115 ? 13.655 16.548 -15.336 1.00 44.94 115 VAL A CA 1
ATOM 878 C C . VAL A 1 115 ? 14.696 16.236 -14.250 1.00 44.94 115 VAL A C 1
ATOM 880 O O . VAL A 1 115 ? 15.351 15.198 -14.306 1.00 44.94 115 VAL A O 1
ATOM 883 N N . PRO A 1 116 ? 14.897 17.098 -13.241 1.00 40.88 116 PRO A N 1
ATOM 884 C CA . PRO A 1 116 ? 15.887 16.835 -12.203 1.00 40.88 116 PRO A CA 1
ATOM 885 C C . PRO A 1 116 ? 15.448 15.661 -11.315 1.00 40.88 116 PRO A C 1
ATOM 887 O O . PRO A 1 116 ? 14.386 15.701 -10.693 1.00 40.88 116 PRO A O 1
ATOM 890 N N . LEU A 1 117 ? 16.293 14.630 -11.215 1.00 40.38 117 LEU A N 1
ATOM 891 C CA . LEU A 1 117 ? 16.160 13.608 -10.179 1.00 40.38 117 LEU A CA 1
ATOM 892 C C . LEU A 1 117 ? 16.603 14.197 -8.842 1.00 40.38 117 LEU A C 1
ATOM 894 O O . LEU A 1 117 ? 17.693 14.755 -8.728 1.00 40.38 117 LEU A O 1
ATOM 898 N N . ARG A 1 118 ? 15.754 14.074 -7.823 1.00 39.50 118 ARG A N 1
ATOM 899 C CA . ARG A 1 118 ? 16.040 14.578 -6.481 1.00 39.50 118 ARG A CA 1
ATOM 900 C C . ARG A 1 118 ? 16.282 13.406 -5.539 1.00 39.50 118 ARG A C 1
ATOM 902 O O . ARG A 1 118 ? 15.342 12.718 -5.151 1.00 39.50 118 ARG A O 1
ATOM 909 N N . GLU A 1 119 ? 17.532 13.203 -5.146 1.00 41.34 119 GLU A N 1
ATOM 910 C CA . GLU A 1 119 ? 17.861 12.264 -4.075 1.00 41.34 119 GLU A CA 1
ATOM 911 C C . GLU A 1 119 ? 17.429 12.835 -2.719 1.00 41.34 119 GLU A C 1
ATOM 913 O O . GLU A 1 119 ? 17.718 13.982 -2.367 1.00 41.34 119 GLU A O 1
ATOM 918 N N . SER A 1 120 ? 16.691 12.035 -1.948 1.00 39.53 120 SER A N 1
ATOM 919 C CA . SER A 1 120 ? 16.243 12.399 -0.605 1.00 39.53 120 SER A CA 1
ATOM 920 C C . SER A 1 120 ? 17.342 12.083 0.408 1.00 39.53 120 SER A C 1
ATOM 922 O O . SER A 1 120 ? 17.489 10.949 0.856 1.00 39.53 120 SER A O 1
ATOM 924 N N . THR A 1 121 ? 18.113 13.099 0.793 1.00 38.50 121 THR A N 1
ATOM 925 C CA . THR A 1 121 ? 19.212 13.008 1.775 1.00 38.50 121 THR A CA 1
ATOM 926 C C . THR A 1 121 ? 18.755 13.236 3.228 1.00 38.50 121 THR A C 1
ATOM 928 O O . THR A 1 121 ? 19.537 13.610 4.101 1.00 38.50 121 THR A O 1
ATOM 931 N N . GLY A 1 122 ? 17.471 13.019 3.534 1.00 51.97 122 GLY A N 1
ATOM 932 C CA . GLY A 1 122 ? 16.931 13.217 4.881 1.00 51.97 122 GLY A CA 1
ATOM 933 C C . GLY A 1 122 ? 17.189 12.038 5.832 1.00 51.97 122 GLY A C 1
ATOM 934 O O . GLY A 1 122 ? 16.765 10.918 5.568 1.00 51.97 122 GLY A O 1
ATOM 935 N N . ASN A 1 123 ? 17.748 12.296 7.025 1.00 61.75 123 ASN A N 1
ATOM 936 C CA . ASN A 1 123 ? 17.852 11.306 8.124 1.00 61.75 123 ASN A CA 1
ATOM 937 C C . ASN A 1 123 ? 16.487 10.755 8.603 1.00 61.75 123 ASN A C 1
ATOM 939 O O . ASN A 1 123 ? 16.405 9.729 9.291 1.00 61.75 123 ASN A O 1
ATOM 943 N N . ARG A 1 124 ? 15.397 11.456 8.273 1.00 68.44 124 ARG A N 1
ATOM 944 C CA . ARG A 1 124 ? 14.022 11.072 8.592 1.00 68.44 124 ARG A CA 1
ATOM 945 C C . ARG A 1 124 ? 13.393 10.388 7.387 1.00 68.44 124 ARG A C 1
ATOM 947 O O . ARG A 1 124 ? 13.212 11.013 6.349 1.00 68.44 124 ARG A O 1
ATOM 954 N N . ARG A 1 125 ? 12.999 9.129 7.567 1.00 73.81 125 ARG A N 1
ATOM 955 C CA . ARG A 1 125 ? 12.249 8.366 6.566 1.00 73.81 125 ARG A CA 1
ATOM 956 C C . ARG A 1 125 ? 10.794 8.326 7.004 1.00 73.81 125 ARG A C 1
ATOM 958 O O . ARG A 1 125 ? 10.503 7.856 8.107 1.00 73.81 125 ARG A O 1
ATOM 965 N N . LEU A 1 126 ? 9.914 8.895 6.187 1.00 71.25 126 LEU A N 1
ATOM 966 C CA . LEU A 1 126 ? 8.469 8.827 6.389 1.00 71.25 126 LEU A CA 1
ATOM 967 C C . LEU A 1 126 ? 7.951 7.446 5.963 1.00 71.25 126 LEU A C 1
ATOM 969 O O . LEU A 1 126 ? 8.619 6.770 5.174 1.00 71.25 126 LEU A O 1
ATOM 973 N N . PRO A 1 127 ? 6.798 7.000 6.485 1.00 70.00 127 PRO A N 1
ATOM 974 C CA . PRO A 1 127 ? 6.188 5.760 6.037 1.00 70.00 127 PRO A CA 1
ATOM 975 C C . PRO A 1 127 ? 5.802 5.902 4.567 1.00 70.00 127 PRO A C 1
ATOM 977 O O . PRO A 1 127 ? 5.128 6.863 4.199 1.00 70.00 127 PRO A O 1
ATOM 980 N N . THR A 1 128 ? 6.218 4.951 3.735 1.00 77.38 128 THR A N 1
ATOM 981 C CA . THR A 1 128 ? 5.592 4.754 2.423 1.00 77.38 128 THR A CA 1
ATOM 982 C C . THR A 1 128 ? 4.284 3.977 2.605 1.00 77.38 128 THR A C 1
ATOM 984 O O . THR A 1 128 ? 4.043 3.414 3.677 1.00 77.38 128 THR A O 1
ATOM 987 N N . SER A 1 129 ? 3.424 3.938 1.584 1.00 81.81 129 SER A N 1
ATOM 988 C CA . SER A 1 129 ? 2.154 3.201 1.657 1.00 81.81 129 SER A CA 1
ATOM 989 C C . SER A 1 129 ? 2.376 1.694 1.843 1.00 81.81 129 SER A C 1
ATOM 991 O O . SER A 1 129 ? 1.719 1.071 2.670 1.00 81.81 129 SER A O 1
ATOM 993 N N . TYR A 1 130 ? 3.383 1.127 1.170 1.00 86.75 130 TYR A N 1
ATOM 994 C CA . TYR A 1 130 ? 3.583 -0.323 1.084 1.00 86.75 130 TYR A CA 1
ATOM 995 C C . TYR A 1 130 ? 3.687 -1.060 2.438 1.00 86.75 130 TYR A C 1
ATOM 997 O O . TYR A 1 130 ? 2.968 -2.038 2.634 1.00 86.75 130 TYR A O 1
ATOM 1005 N N . PRO A 1 131 ? 4.491 -0.626 3.432 1.00 89.50 131 PRO A N 1
ATOM 1006 C CA . PRO A 1 131 ? 4.460 -1.258 4.752 1.00 89.50 131 PRO A CA 1
ATOM 1007 C C . PRO A 1 131 ? 3.082 -1.225 5.430 1.00 89.50 131 PRO A C 1
ATOM 1009 O O . PRO A 1 131 ? 2.729 -2.174 6.125 1.00 89.50 131 PRO A O 1
ATOM 1012 N N . LEU A 1 132 ? 2.310 -0.147 5.253 1.00 91.38 132 LEU A N 1
ATOM 1013 C CA . LEU A 1 132 ? 0.970 -0.021 5.834 1.00 91.38 132 LEU A CA 1
ATOM 1014 C C . LEU A 1 132 ? -0.050 -0.899 5.097 1.00 91.38 132 LEU A C 1
ATOM 1016 O O . LEU A 1 132 ? -0.918 -1.477 5.749 1.00 91.38 132 LEU A O 1
ATOM 1020 N N . GLU A 1 133 ? 0.088 -1.060 3.778 1.00 91.44 133 GLU A N 1
ATOM 1021 C CA . GLU A 1 133 ? -0.692 -2.011 2.970 1.00 91.44 133 GLU A CA 1
ATOM 1022 C C . GLU A 1 133 ? -0.496 -3.441 3.496 1.00 91.44 133 GLU A C 1
ATOM 1024 O O . GLU A 1 133 ? -1.464 -4.117 3.842 1.00 91.44 133 GLU A O 1
ATOM 1029 N N . VAL A 1 134 ? 0.758 -3.878 3.668 1.00 92.94 134 VAL A N 1
ATOM 1030 C CA . VAL A 1 134 ? 1.061 -5.231 4.166 1.00 92.94 134 VAL A CA 1
ATOM 1031 C C . VAL A 1 134 ? 0.598 -5.416 5.613 1.00 92.94 134 VAL A C 1
ATOM 1033 O O . VAL A 1 134 ? 0.090 -6.481 5.960 1.00 92.94 134 VAL A O 1
ATOM 1036 N N . ILE A 1 135 ? 0.704 -4.388 6.464 1.00 94.12 135 ILE A N 1
ATOM 1037 C CA . ILE A 1 135 ? 0.127 -4.439 7.817 1.00 94.12 135 ILE A CA 1
ATOM 1038 C C . ILE A 1 135 ? -1.387 -4.621 7.743 1.00 94.12 135 ILE A C 1
ATOM 1040 O O . ILE A 1 135 ? -1.906 -5.492 8.436 1.00 94.12 135 ILE A O 1
ATOM 1044 N N . THR A 1 136 ? -2.076 -3.861 6.894 1.00 93.88 136 THR A N 1
ATOM 1045 C CA . THR A 1 136 ? -3.532 -3.947 6.716 1.00 93.88 136 THR A CA 1
ATOM 1046 C C . THR A 1 136 ? -3.953 -5.354 6.301 1.00 93.88 136 THR A C 1
ATOM 1048 O O . THR A 1 136 ? -4.757 -5.977 6.994 1.00 93.88 136 THR A O 1
ATOM 1051 N N . ILE A 1 137 ? -3.313 -5.905 5.264 1.00 91.88 137 ILE A N 1
ATOM 1052 C CA . ILE A 1 137 ? -3.529 -7.284 4.803 1.00 91.88 137 ILE A CA 1
ATOM 1053 C C . ILE A 1 137 ? -3.262 -8.277 5.940 1.00 91.88 137 ILE A C 1
ATOM 1055 O O . ILE A 1 137 ? -4.067 -9.171 6.190 1.00 91.88 137 ILE A O 1
ATOM 1059 N N . SER A 1 138 ? -2.169 -8.095 6.689 1.00 91.69 138 SER A N 1
ATOM 1060 C CA . SER A 1 138 ? -1.821 -8.995 7.792 1.00 91.69 138 SER A CA 1
ATOM 1061 C C . SER A 1 138 ? -2.847 -9.001 8.924 1.00 91.69 138 SER A C 1
ATOM 1063 O O . SER A 1 138 ? -2.967 -10.018 9.601 1.00 91.69 138 SER A O 1
ATOM 1065 N N . GLN A 1 139 ? -3.541 -7.883 9.178 1.00 92.38 139 GLN A N 1
ATOM 1066 C CA . GLN A 1 139 ? -4.588 -7.827 10.200 1.00 92.38 139 GLN A CA 1
ATOM 1067 C C . GLN A 1 139 ? -5.873 -8.485 9.690 1.00 92.38 139 GLN A C 1
ATOM 1069 O O . GLN A 1 139 ? -6.462 -9.286 10.408 1.00 92.38 139 GLN A O 1
ATOM 1074 N N . TRP A 1 140 ? -6.254 -8.226 8.438 1.00 90.75 140 TRP A N 1
ATOM 1075 C CA . TRP A 1 140 ? -7.424 -8.850 7.814 1.00 90.75 140 TRP A CA 1
ATOM 1076 C C . TRP A 1 140 ? -7.295 -10.384 7.714 1.00 90.75 140 TRP A C 1
ATOM 1078 O O . TRP A 1 140 ? -8.229 -11.118 8.049 1.00 90.75 140 TRP A O 1
ATOM 1088 N N . LEU A 1 141 ? -6.108 -10.886 7.345 1.00 88.62 141 LEU A N 1
ATOM 1089 C CA . LEU A 1 141 ? -5.833 -12.324 7.206 1.00 88.62 141 LEU A CA 1
ATOM 1090 C C . LEU A 1 141 ? -5.882 -13.114 8.521 1.00 88.62 141 LEU A C 1
ATOM 1092 O O . LEU A 1 141 ? -6.047 -14.336 8.472 1.00 88.62 141 LEU A O 1
ATOM 1096 N N . ARG A 1 142 ? -5.680 -12.452 9.668 1.00 82.31 142 ARG A N 1
ATOM 1097 C CA . ARG A 1 142 ? -5.671 -13.093 10.995 1.00 82.31 142 ARG A CA 1
ATOM 1098 C C . ARG A 1 142 ? -7.066 -13.359 11.533 1.00 82.31 142 ARG A C 1
ATOM 1100 O O . ARG A 1 142 ? -7.248 -14.359 12.213 1.00 82.31 142 ARG A O 1
ATOM 1107 N N . GLU A 1 143 ? -8.001 -12.458 11.257 1.00 73.62 143 GLU A N 1
ATOM 1108 C CA . GLU A 1 143 ? -9.266 -12.406 11.988 1.00 73.62 143 GLU A CA 1
ATOM 1109 C C . GLU A 1 143 ? -10.418 -13.061 11.228 1.00 73.62 143 GLU A C 1
ATOM 1111 O O . GLU A 1 143 ? -11.195 -13.800 11.824 1.00 73.62 143 GLU A O 1
ATOM 1116 N N . CYS A 1 144 ? -10.565 -12.805 9.922 1.00 66.44 144 CYS A N 1
ATOM 1117 C CA . CYS A 1 144 ? -11.802 -13.187 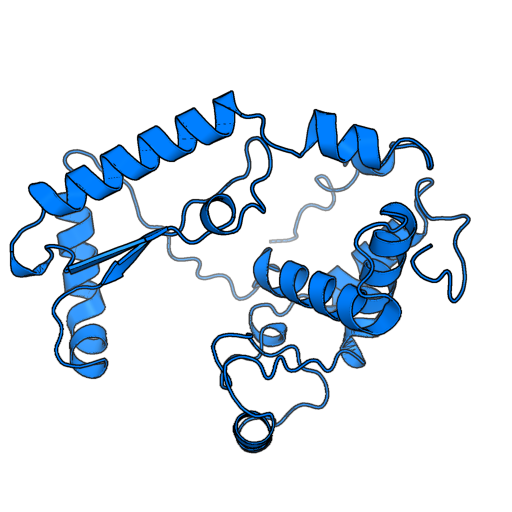9.229 1.00 66.44 144 CYS A CA 1
ATOM 1118 C C . CYS A 1 144 ? -11.591 -13.809 7.847 1.00 66.44 144 CYS A C 1
ATOM 1120 O O . CYS A 1 144 ? -12.295 -14.761 7.524 1.00 66.44 144 CYS A O 1
ATOM 1122 N N . ARG A 1 145 ? -10.644 -13.319 7.026 1.00 72.00 145 ARG A N 1
ATOM 1123 C CA . ARG A 1 145 ? -10.521 -13.718 5.599 1.00 72.00 145 ARG A CA 1
ATOM 1124 C C . ARG A 1 145 ? -11.863 -13.692 4.839 1.00 72.00 145 ARG A C 1
ATOM 1126 O O . ARG A 1 145 ? -12.045 -14.431 3.875 1.00 72.00 145 ARG A O 1
ATOM 1133 N N . LEU A 1 146 ? -12.812 -12.882 5.303 1.00 77.25 146 LEU A N 1
ATOM 1134 C CA . LEU A 1 146 ? -14.139 -12.772 4.715 1.00 77.25 146 LEU A CA 1
ATOM 1135 C C . LEU A 1 146 ? -14.118 -11.703 3.632 1.00 77.25 146 LEU A C 1
ATOM 1137 O O . LEU A 1 146 ? -13.483 -10.660 3.800 1.00 77.25 146 LEU A O 1
ATOM 1141 N N . GLU A 1 147 ? -14.846 -11.961 2.549 1.00 78.38 147 GLU A N 1
ATOM 1142 C CA . GLU A 1 147 ? -15.048 -10.993 1.466 1.00 78.38 147 GLU A CA 1
ATOM 1143 C C . GLU A 1 147 ? -15.864 -9.786 1.943 1.00 78.38 147 GLU A C 1
ATOM 1145 O O . GLU A 1 147 ? -15.537 -8.652 1.611 1.00 78.38 147 GLU A O 1
ATOM 1150 N N . ASN A 1 148 ? -16.874 -10.024 2.787 1.00 82.81 148 ASN A N 1
ATOM 1151 C CA . ASN A 1 148 ? -17.692 -8.977 3.388 1.00 82.81 148 ASN A CA 1
ATOM 1152 C C . ASN A 1 148 ? -17.253 -8.734 4.832 1.00 82.81 148 ASN A C 1
ATOM 1154 O O . ASN A 1 148 ? -17.292 -9.644 5.663 1.00 82.81 148 ASN A O 1
ATOM 1158 N N . PHE A 1 149 ? -16.861 -7.501 5.129 1.00 86.94 149 PHE A N 1
ATOM 1159 C CA . PHE A 1 149 ? -16.503 -7.052 6.467 1.00 86.94 149 PHE A CA 1
ATOM 1160 C C . PHE A 1 149 ? -16.874 -5.576 6.635 1.00 86.94 149 PHE A C 1
ATOM 1162 O O . PHE A 1 149 ? -17.004 -4.836 5.662 1.00 86.94 149 PHE A O 1
ATOM 1169 N N . ASP A 1 150 ? -17.034 -5.148 7.88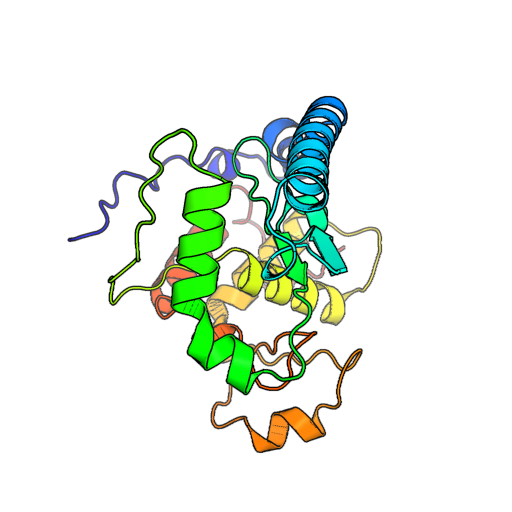0 1.00 88.88 150 ASP A N 1
ATOM 1170 C CA . ASP A 1 150 ? -17.234 -3.750 8.237 1.00 88.88 150 ASP A CA 1
ATOM 1171 C C . ASP A 1 150 ? -15.895 -3.005 8.090 1.00 88.88 150 ASP A C 1
ATOM 1173 O O . ASP A 1 150 ? -14.949 -3.190 8.870 1.00 88.88 150 ASP A O 1
ATOM 1177 N N . LEU A 1 151 ? -15.809 -2.151 7.066 1.00 90.19 151 LEU A N 1
ATOM 1178 C CA . LEU A 1 151 ? -14.612 -1.378 6.744 1.00 90.19 151 LEU A CA 1
ATOM 1179 C C . LEU A 1 151 ? -14.155 -0.494 7.911 1.00 90.19 151 LEU A C 1
ATOM 1181 O O . LEU A 1 151 ? -12.955 -0.324 8.140 1.00 90.19 151 LEU A O 1
ATOM 1185 N N . ARG A 1 152 ? -15.097 0.054 8.679 1.00 91.69 152 ARG A N 1
ATOM 1186 C CA . ARG A 1 152 ? -14.818 0.923 9.823 1.00 91.69 152 ARG A CA 1
ATOM 1187 C C . ARG A 1 152 ? -14.191 0.129 10.967 1.00 91.69 152 ARG A C 1
ATOM 1189 O O . ARG A 1 152 ? -13.207 0.596 11.549 1.00 91.69 152 ARG A O 1
ATOM 1196 N N . LYS A 1 153 ? -14.683 -1.080 11.249 1.00 91.69 153 LYS A N 1
ATOM 1197 C CA . LYS A 1 153 ? -14.057 -2.007 12.214 1.00 91.69 153 LYS A CA 1
ATOM 1198 C C . LYS A 1 153 ? -12.686 -2.481 11.736 1.00 91.69 153 LYS A C 1
ATOM 1200 O O . LYS A 1 153 ? -11.733 -2.493 12.517 1.00 91.69 153 LYS A O 1
ATOM 1205 N N . GLY A 1 154 ? -12.544 -2.773 10.444 1.00 91.81 154 GLY A N 1
ATOM 1206 C CA . GLY A 1 154 ? -11.249 -3.089 9.842 1.00 91.81 154 GLY A CA 1
ATOM 1207 C C . GLY A 1 154 ? -10.234 -1.958 10.026 1.00 91.81 154 GLY A C 1
ATOM 1208 O O . GLY A 1 154 ? -9.130 -2.173 10.535 1.00 91.81 154 GLY A O 1
ATOM 1209 N N . PHE A 1 155 ? -10.633 -0.724 9.714 1.00 93.50 155 PHE A N 1
ATOM 1210 C CA . PHE A 1 155 ? -9.800 0.463 9.899 1.00 93.50 155 PHE A CA 1
ATOM 1211 C C . PHE A 1 155 ? -9.417 0.681 11.371 1.00 93.50 155 PHE A C 1
ATOM 1213 O O . PHE A 1 155 ? -8.248 0.933 11.681 1.00 93.50 155 PHE A O 1
ATOM 1220 N N . TYR A 1 156 ? -10.367 0.507 12.293 1.00 94.31 156 TYR A N 1
ATOM 1221 C CA . TYR A 1 156 ? -10.121 0.548 13.735 1.00 94.31 156 TYR A CA 1
ATOM 1222 C C . TYR A 1 156 ? -9.050 -0.461 14.177 1.00 94.31 156 TYR A C 1
ATOM 1224 O O . TYR A 1 156 ? -8.098 -0.101 14.880 1.00 94.31 156 TYR A O 1
ATOM 1232 N N . ASN A 1 157 ? -9.158 -1.716 13.731 1.00 94.50 157 ASN A N 1
ATOM 1233 C CA . ASN A 1 157 ? -8.220 -2.778 14.093 1.00 94.50 157 ASN A CA 1
ATOM 1234 C C . ASN A 1 157 ? -6.814 -2.519 13.546 1.00 94.50 157 ASN A C 1
ATOM 1236 O O . ASN A 1 157 ? -5.829 -2.710 14.267 1.00 94.50 157 ASN A O 1
ATOM 1240 N N . VAL A 1 158 ? -6.701 -1.993 12.323 1.00 95.31 158 VAL A N 1
ATOM 1241 C CA . VAL A 1 158 ? -5.410 -1.571 11.759 1.00 95.31 158 VAL A CA 1
ATOM 1242 C C . VAL A 1 158 ? -4.782 -0.461 12.604 1.00 95.31 158 VAL A C 1
ATOM 1244 O O . VAL A 1 158 ? -3.611 -0.562 12.978 1.00 95.31 158 VAL A O 1
ATOM 1247 N N . LEU A 1 159 ? -5.541 0.570 12.989 1.00 96.00 159 LEU A N 1
ATOM 1248 C CA . LEU A 1 159 ? -5.028 1.643 13.849 1.00 96.00 159 LEU A CA 1
ATOM 1249 C C . LE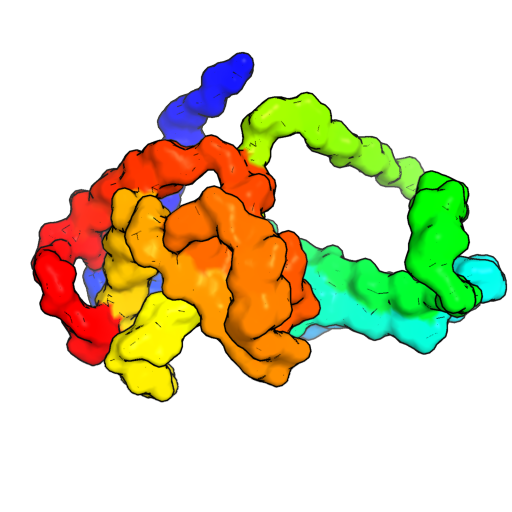U A 1 159 ? -4.595 1.122 15.228 1.00 96.00 159 LEU A C 1
ATOM 1251 O O . LEU A 1 159 ? -3.524 1.497 15.715 1.00 96.00 159 LEU A O 1
ATOM 1255 N N . LYS A 1 160 ? -5.352 0.203 15.839 1.00 95.75 160 LYS A N 1
ATOM 1256 C CA . LYS A 1 160 ? -4.936 -0.478 17.078 1.00 95.75 160 LYS A CA 1
ATOM 1257 C C . LYS A 1 160 ? -3.635 -1.257 16.908 1.00 95.75 160 LYS A C 1
ATOM 1259 O O . LYS A 1 160 ? -2.788 -1.234 17.810 1.00 95.75 160 LYS A O 1
ATOM 1264 N N . ALA A 1 161 ? -3.454 -1.931 15.776 1.00 95.06 161 ALA A N 1
ATOM 1265 C CA . ALA A 1 161 ? -2.228 -2.653 15.462 1.00 95.06 161 ALA A CA 1
ATOM 1266 C C . ALA A 1 161 ? -1.032 -1.691 15.339 1.00 95.06 161 ALA A C 1
ATOM 1268 O O . ALA A 1 161 ? 0.036 -1.963 15.889 1.00 95.06 161 ALA A O 1
ATOM 1269 N N . LEU A 1 162 ? -1.227 -0.514 14.730 1.00 95.25 162 LEU A N 1
ATOM 1270 C CA . LEU A 1 162 ? -0.212 0.544 14.643 1.00 95.25 162 LEU A CA 1
ATOM 1271 C C . LEU A 1 162 ? 0.128 1.157 16.010 1.00 95.25 162 LEU A C 1
ATOM 1273 O O . LEU A 1 162 ? 1.300 1.396 16.306 1.00 95.25 162 LEU A O 1
ATOM 1277 N N . VAL A 1 163 ? -0.853 1.354 16.897 1.00 95.88 163 VAL A N 1
ATOM 1278 C CA . VAL A 1 163 ? -0.590 1.781 18.287 1.00 95.88 163 VAL A CA 1
ATOM 1279 C C . VAL A 1 163 ? 0.287 0.760 19.020 1.00 95.88 163 VAL A C 1
ATOM 1281 O O . VAL A 1 163 ? 1.182 1.127 19.794 1.00 95.88 163 VAL A O 1
ATOM 1284 N N . ASN A 1 164 ? 0.075 -0.521 18.724 1.00 94.44 164 ASN A N 1
ATOM 1285 C CA . ASN A 1 164 ? 0.785 -1.656 19.300 1.00 94.44 164 ASN A CA 1
ATOM 1286 C C . ASN A 1 164 ? 1.883 -2.212 18.383 1.00 94.44 164 ASN A C 1
ATOM 1288 O O . ASN A 1 164 ? 2.254 -3.374 18.529 1.00 94.44 164 ASN A O 1
ATOM 1292 N N . TYR A 1 165 ? 2.457 -1.390 17.495 1.00 93.31 165 TYR A N 1
ATOM 1293 C CA . TYR A 1 165 ? 3.388 -1.823 16.443 1.00 93.31 165 TYR A CA 1
ATOM 1294 C C . TYR A 1 165 ? 4.562 -2.701 16.927 1.00 93.31 165 TYR A C 1
ATOM 1296 O O . TYR A 1 165 ? 5.055 -3.543 16.185 1.00 93.31 165 TYR A O 1
ATOM 1304 N N . ARG A 1 166 ? 4.980 -2.577 18.196 1.00 92.50 166 ARG A N 1
ATOM 1305 C CA . ARG A 1 166 ? 5.988 -3.443 18.852 1.00 92.50 166 ARG A CA 1
ATOM 1306 C C . ARG A 1 166 ? 5.596 -4.915 18.992 1.00 92.50 166 ARG A C 1
ATOM 1308 O O . ARG A 1 166 ? 6.467 -5.727 19.277 1.00 92.50 166 ARG A O 1
ATOM 1315 N N . LYS A 1 167 ? 4.320 -5.245 18.814 1.00 92.31 167 LYS A N 1
ATOM 1316 C CA . LYS A 1 167 ? 3.782 -6.610 18.826 1.00 92.31 167 LYS A CA 1
ATOM 1317 C C . LYS A 1 167 ? 3.548 -7.166 17.416 1.00 92.31 167 LYS A C 1
ATOM 1319 O O . LYS A 1 167 ? 3.126 -8.309 17.289 1.00 92.31 167 LYS A O 1
ATOM 1324 N N . LEU A 1 168 ? 3.794 -6.378 16.364 1.00 92.75 168 LEU A N 1
ATOM 1325 C CA . LEU A 1 168 ? 3.621 -6.838 14.989 1.00 92.75 168 LEU A CA 1
ATOM 1326 C C . LEU A 1 168 ? 4.696 -7.867 14.635 1.00 92.75 168 LEU A C 1
ATOM 1328 O O . LEU A 1 168 ? 5.891 -7.591 14.728 1.00 92.75 168 LEU A O 1
ATOM 1332 N N . ALA A 1 169 ? 4.242 -9.042 14.217 1.00 91.69 169 ALA A N 1
ATOM 1333 C CA . ALA A 1 169 ? 5.058 -10.150 13.739 1.00 91.69 169 ALA A CA 1
ATOM 1334 C C . ALA A 1 169 ? 4.286 -10.843 12.614 1.00 91.69 169 ALA A C 1
ATOM 1336 O O . ALA A 1 169 ? 3.275 -11.488 12.889 1.00 91.69 169 ALA A O 1
ATOM 1337 N N . TYR A 1 170 ? 4.689 -10.641 11.362 1.00 92.19 170 TYR A N 1
ATOM 1338 C CA . TYR A 1 170 ? 4.031 -11.203 10.184 1.00 92.19 170 TYR A CA 1
ATOM 1339 C C . TYR A 1 170 ? 5.051 -11.686 9.151 1.00 92.19 170 TYR A C 1
ATOM 1341 O O . TYR A 1 170 ? 5.994 -10.964 8.811 1.00 92.19 170 TYR A O 1
ATOM 1349 N N . VAL A 1 171 ? 4.809 -12.893 8.644 1.00 91.06 171 VAL A N 1
ATOM 1350 C CA . VAL A 1 171 ? 5.528 -13.534 7.542 1.00 91.06 171 VAL A CA 1
ATOM 1351 C C . VAL A 1 171 ? 4.476 -14.118 6.604 1.00 91.06 171 VAL A C 1
ATOM 1353 O O . VAL A 1 171 ? 3.561 -14.796 7.068 1.00 91.06 171 VAL A O 1
ATOM 1356 N N . CYS A 1 172 ? 4.595 -13.822 5.311 1.00 88.50 172 CYS A N 1
ATOM 1357 C CA . CYS A 1 172 ? 3.797 -14.453 4.267 1.00 88.50 172 CYS A CA 1
ATOM 1358 C C . CYS A 1 172 ? 4.615 -15.602 3.675 1.00 88.50 172 CYS A C 1
ATOM 1360 O O . CYS A 1 172 ? 5.745 -15.364 3.252 1.00 88.50 172 CYS A O 1
ATOM 1362 N N . GLU A 1 173 ? 4.072 -16.819 3.668 1.00 87.38 173 GLU A N 1
ATOM 1363 C CA . GLU A 1 173 ? 4.809 -18.012 3.227 1.00 87.38 173 GLU A CA 1
ATOM 1364 C C . GLU A 1 173 ? 4.525 -18.423 1.773 1.00 87.38 173 GLU A C 1
ATOM 1366 O O . GLU A 1 173 ? 4.961 -19.483 1.333 1.00 87.38 173 GLU A O 1
ATOM 1371 N N . ASP A 1 174 ? 3.826 -17.581 1.006 1.00 88.12 174 ASP A N 1
ATOM 1372 C CA . ASP A 1 174 ? 3.419 -17.907 -0.368 1.00 88.12 174 ASP A CA 1
ATOM 1373 C C . ASP A 1 174 ? 4.618 -18.047 -1.326 1.00 88.12 174 ASP A C 1
ATOM 1375 O O . ASP A 1 174 ? 4.593 -18.872 -2.235 1.00 88.12 174 ASP A O 1
ATOM 1379 N N . ASN A 1 175 ? 5.680 -17.255 -1.119 1.00 89.38 175 ASN A N 1
ATOM 1380 C CA . ASN A 1 175 ? 6.850 -17.205 -2.012 1.00 89.38 175 ASN A CA 1
ATOM 1381 C C . ASN A 1 175 ? 8.145 -17.744 -1.380 1.00 89.38 175 ASN A C 1
ATOM 1383 O O . ASN A 1 175 ? 9.151 -17.895 -2.073 1.00 89.38 175 ASN A O 1
ATOM 1387 N N . TYR A 1 176 ? 8.162 -17.973 -0.065 1.00 89.69 176 TYR A N 1
ATOM 1388 C CA . TYR A 1 176 ? 9.325 -18.460 0.684 1.00 89.69 176 TYR A CA 1
ATOM 1389 C C . TYR A 1 176 ? 8.895 -19.018 2.046 1.00 89.69 176 TYR A C 1
ATOM 1391 O O . TYR A 1 176 ? 7.789 -18.764 2.508 1.00 89.69 176 TYR A O 1
ATOM 1399 N N . SER A 1 177 ? 9.778 -19.739 2.740 1.00 87.50 177 SER A N 1
ATOM 1400 C CA . SER A 1 177 ? 9.462 -20.312 4.054 1.00 87.50 177 SER A CA 1
ATOM 1401 C C . SER A 1 177 ? 9.882 -19.386 5.200 1.00 87.50 177 SER A C 1
ATOM 1403 O O . SER A 1 177 ? 10.924 -18.729 5.143 1.00 87.50 177 SER A O 1
ATOM 1405 N N . SER A 1 178 ? 9.170 -19.418 6.333 1.00 83.38 178 SER A N 1
ATOM 1406 C CA . SER A 1 178 ? 9.619 -18.765 7.577 1.00 83.38 178 SER A CA 1
ATOM 1407 C C . SER A 1 178 ? 11.017 -19.212 8.025 1.00 83.38 178 SER A C 1
ATOM 1409 O O . SER A 1 178 ? 11.680 -18.509 8.793 1.00 83.38 178 SER A O 1
ATOM 1411 N N . SER A 1 179 ? 11.486 -20.380 7.579 1.00 84.38 179 SER A N 1
ATOM 1412 C CA . SER A 1 179 ? 12.848 -20.851 7.849 1.00 84.38 179 SER A CA 1
ATOM 1413 C C . SER A 1 179 ? 13.927 -19.966 7.205 1.00 84.38 179 SER A C 1
ATOM 1415 O O . SER A 1 179 ? 14.987 -19.773 7.808 1.00 84.38 179 SER A O 1
ATOM 1417 N N . ASP A 1 180 ? 13.638 -19.346 6.059 1.00 79.75 180 ASP A N 1
ATOM 1418 C CA . ASP A 1 180 ? 14.529 -18.402 5.373 1.00 79.75 180 ASP A CA 1
ATOM 1419 C C . ASP A 1 180 ? 14.631 -17.077 6.138 1.00 79.75 180 ASP A C 1
ATOM 1421 O O . ASP A 1 180 ? 15.703 -16.480 6.256 1.00 79.75 180 ASP A O 1
ATOM 1425 N N . VAL A 1 181 ? 13.524 -16.668 6.761 1.00 80.38 181 VAL A N 1
ATOM 1426 C CA . VAL A 1 181 ? 13.412 -15.445 7.565 1.00 80.38 181 VAL A CA 1
ATOM 1427 C C . VAL A 1 181 ? 14.103 -15.580 8.928 1.00 80.38 181 VAL A C 1
ATOM 1429 O O . VAL A 1 181 ? 14.780 -14.659 9.385 1.00 80.38 181 VAL A O 1
ATOM 1432 N N . LYS A 1 182 ? 13.981 -16.726 9.612 1.00 72.44 182 LYS A N 1
ATOM 1433 C CA . LYS A 1 182 ? 14.579 -16.921 10.952 1.00 72.44 182 LYS A CA 1
ATOM 1434 C C . LYS A 1 182 ? 16.101 -16.743 10.963 1.00 72.44 182 LYS A C 1
ATOM 1436 O O . LYS A 1 182 ? 16.651 -16.316 11.973 1.00 72.44 182 LYS A O 1
ATOM 1441 N N . LYS A 1 183 ? 16.774 -17.002 9.838 1.00 67.00 183 LYS A N 1
ATOM 1442 C CA . LYS A 1 183 ? 18.219 -16.771 9.673 1.00 67.00 183 LYS A CA 1
ATOM 1443 C C . LYS A 1 183 ? 18.585 -15.278 9.654 1.00 67.00 183 LYS A C 1
ATOM 1445 O O . LYS A 1 183 ? 19.712 -14.927 9.992 1.00 67.00 183 LYS A O 1
ATOM 1450 N N . SER A 1 184 ? 17.655 -14.395 9.280 1.00 62.66 184 SER A N 1
ATOM 1451 C CA . SER A 1 184 ? 17.894 -12.959 9.069 1.00 62.66 184 SER A CA 1
ATOM 1452 C C . SER A 1 184 ? 17.329 -12.056 10.182 1.00 62.66 184 SER A C 1
ATOM 1454 O O . SER A 1 184 ? 17.744 -10.897 10.325 1.00 62.66 184 SER A O 1
ATOM 1456 N N . LEU A 1 185 ? 16.417 -12.562 11.021 1.00 69.62 185 LEU A N 1
ATOM 1457 C CA . LEU A 1 185 ? 15.762 -11.776 12.069 1.00 69.62 185 LEU A CA 1
ATOM 1458 C C . LEU A 1 185 ? 16.609 -11.626 13.345 1.00 69.62 185 LEU A C 1
ATOM 1460 O O . LEU A 1 185 ? 16.734 -12.537 14.153 1.00 69.62 185 LEU A O 1
ATOM 1464 N N . LYS A 1 186 ? 17.093 -10.400 13.589 1.00 65.81 186 LYS A N 1
ATOM 1465 C CA . LYS A 1 186 ? 17.653 -9.963 14.891 1.00 65.81 186 LYS A CA 1
ATOM 1466 C C . LYS A 1 186 ? 16.636 -9.257 15.805 1.00 65.81 186 LYS A C 1
ATOM 1468 O O . LYS A 1 186 ? 16.992 -8.819 16.893 1.00 65.81 186 LYS A O 1
ATOM 1473 N N . GLN A 1 187 ? 15.401 -9.038 15.349 1.00 66.75 187 GLN A N 1
ATOM 1474 C CA . GLN A 1 187 ? 14.405 -8.202 16.033 1.00 66.75 187 GLN A CA 1
ATOM 1475 C C . GLN A 1 187 ? 13.086 -8.948 16.239 1.00 66.75 187 GLN A C 1
ATOM 1477 O O . GLN A 1 187 ? 12.636 -9.672 15.360 1.00 66.75 187 GLN A O 1
ATOM 1482 N N . ILE A 1 188 ? 12.452 -8.690 17.386 1.00 73.75 188 ILE A N 1
ATOM 1483 C CA . ILE A 1 188 ? 11.203 -9.334 17.836 1.00 73.75 188 ILE A CA 1
ATOM 1484 C C . ILE A 1 188 ? 10.003 -8.990 16.934 1.00 73.75 188 ILE A C 1
ATOM 1486 O O . ILE A 1 188 ? 9.073 -9.772 16.792 1.00 73.75 188 ILE A O 1
ATOM 1490 N N . TRP A 1 189 ? 10.040 -7.833 16.286 1.00 87.25 189 TRP A N 1
ATOM 1491 C CA . TRP A 1 189 ? 8.910 -7.189 15.642 1.00 87.25 189 TRP A CA 1
ATOM 1492 C C . TRP A 1 189 ? 9.240 -6.932 14.179 1.00 87.25 189 TRP A C 1
ATOM 1494 O O . TRP A 1 189 ? 10.248 -6.301 13.842 1.00 87.25 189 TRP A O 1
ATOM 1504 N N . HIS A 1 190 ? 8.428 -7.518 13.314 1.00 90.56 190 HIS A N 1
ATOM 1505 C CA . HIS A 1 190 ? 8.732 -7.661 11.904 1.00 90.56 190 HIS A CA 1
ATOM 1506 C C . HIS A 1 190 ? 7.454 -7.802 11.091 1.00 90.56 190 HIS A C 1
ATOM 1508 O O . HIS A 1 190 ? 6.492 -8.445 11.499 1.00 90.56 190 HIS A O 1
ATOM 1514 N N . VAL A 1 191 ? 7.480 -7.207 9.911 1.00 92.75 191 VAL A N 1
ATOM 1515 C CA . VAL A 1 191 ? 6.514 -7.454 8.848 1.00 92.75 191 VAL A CA 1
ATOM 1516 C C . VAL A 1 191 ? 7.378 -7.676 7.626 1.00 92.75 191 VAL A C 1
ATOM 1518 O O . VAL A 1 191 ? 8.030 -6.742 7.152 1.00 92.75 191 VAL A O 1
ATOM 1521 N N . MET A 1 192 ? 7.501 -8.935 7.220 1.00 92.44 192 MET A N 1
ATOM 1522 C CA . MET A 1 192 ? 8.374 -9.308 6.115 1.00 92.44 192 MET A CA 1
ATOM 1523 C C . MET A 1 192 ? 7.689 -9.024 4.788 1.00 92.44 192 MET A C 1
ATOM 1525 O O . MET A 1 192 ? 6.478 -9.187 4.654 1.00 92.44 192 MET A O 1
ATOM 1529 N N . ASP A 1 193 ? 8.482 -8.578 3.822 1.00 91.56 193 ASP A N 1
ATOM 1530 C CA . ASP A 1 193 ? 8.037 -8.387 2.452 1.00 91.56 193 ASP A CA 1
ATOM 1531 C C . ASP A 1 193 ? 7.595 -9.736 1.867 1.00 91.56 193 ASP A C 1
ATOM 1533 O O . ASP A 1 193 ? 8.424 -10.647 1.804 1.00 91.56 193 ASP A O 1
ATOM 1537 N N . PRO A 1 194 ? 6.333 -9.905 1.437 1.00 92.06 194 PRO A N 1
ATOM 1538 C CA . PRO A 1 194 ? 5.845 -11.173 0.896 1.00 92.06 194 PRO A CA 1
ATOM 1539 C C . PRO A 1 194 ? 6.626 -11.694 -0.315 1.00 92.06 194 PRO A C 1
ATOM 1541 O O . PRO A 1 194 ? 6.576 -12.888 -0.589 1.00 92.06 194 PRO A O 1
ATOM 1544 N N . ALA A 1 195 ? 7.361 -10.832 -1.026 1.00 90.12 195 ALA A N 1
ATOM 1545 C CA . ALA A 1 195 ? 8.180 -11.210 -2.178 1.00 90.12 195 ALA A CA 1
ATOM 1546 C C . ALA A 1 195 ? 9.690 -11.279 -1.871 1.00 90.12 195 ALA A C 1
ATOM 1548 O O . ALA A 1 195 ? 10.478 -11.621 -2.751 1.00 90.12 195 ALA A O 1
ATOM 1549 N N . ASN A 1 196 ? 10.126 -10.935 -0.651 1.00 89.06 196 ASN A N 1
ATOM 1550 C CA . ASN A 1 196 ? 11.548 -10.897 -0.305 1.00 89.06 196 ASN A CA 1
ATOM 1551 C C . ASN A 1 196 ? 11.809 -11.257 1.179 1.00 89.06 196 ASN A C 1
ATOM 1553 O O . ASN A 1 196 ? 11.635 -10.404 2.059 1.00 89.06 196 ASN A O 1
ATOM 1557 N N . PRO A 1 197 ? 12.338 -12.463 1.480 1.00 88.56 197 PRO A N 1
ATOM 1558 C CA . PRO A 1 197 ? 12.558 -12.938 2.854 1.00 88.56 197 PRO A CA 1
ATOM 1559 C C . PRO A 1 197 ? 13.652 -12.180 3.622 1.00 88.56 197 PRO A C 1
ATOM 1561 O O . PRO A 1 197 ? 13.837 -12.389 4.822 1.00 88.56 197 PRO A O 1
ATOM 1564 N N . PHE A 1 198 ? 14.396 -11.292 2.961 1.00 86.50 198 PHE A N 1
ATOM 1565 C CA . PHE A 1 198 ? 15.449 -10.485 3.579 1.00 86.50 198 PHE A CA 1
ATOM 1566 C C . PHE A 1 198 ? 14.983 -9.065 3.924 1.00 86.50 198 PHE A C 1
ATOM 1568 O O . PHE A 1 198 ? 15.687 -8.334 4.626 1.00 86.50 198 PHE A O 1
ATOM 1575 N N . ASN A 1 199 ? 13.795 -8.660 3.466 1.00 88.50 199 ASN A N 1
ATOM 1576 C CA . ASN A 1 199 ? 13.302 -7.297 3.607 1.00 88.50 199 ASN A CA 1
ATOM 1577 C C . ASN A 1 199 ? 12.256 -7.180 4.728 1.00 88.50 199 ASN A C 1
ATOM 1579 O O . ASN A 1 199 ? 11.068 -7.428 4.531 1.00 88.50 199 ASN A O 1
ATOM 1583 N N . ASN A 1 200 ? 12.689 -6.758 5.920 1.00 90.81 200 ASN A N 1
ATOM 1584 C CA . ASN A 1 200 ? 11.762 -6.366 6.986 1.00 90.81 200 ASN A CA 1
ATOM 1585 C C . ASN A 1 200 ? 11.235 -4.946 6.721 1.00 90.81 200 ASN A C 1
ATOM 1587 O O . ASN A 1 200 ? 11.940 -3.957 6.959 1.00 90.81 200 ASN A O 1
ATOM 1591 N N . LEU A 1 201 ? 9.973 -4.842 6.299 1.00 90.81 201 LEU A N 1
ATOM 1592 C CA . LEU A 1 201 ? 9.316 -3.585 5.931 1.00 90.81 201 LEU A CA 1
ATOM 1593 C C . LEU A 1 201 ? 9.273 -2.577 7.080 1.00 90.81 201 LEU A C 1
ATOM 1595 O O . LEU A 1 201 ? 9.339 -1.368 6.847 1.00 90.81 201 LEU A O 1
ATOM 1599 N N . MET A 1 202 ? 9.281 -3.056 8.327 1.00 88.38 202 MET A N 1
ATOM 1600 C CA . MET A 1 202 ? 9.288 -2.207 9.521 1.00 88.38 202 MET A CA 1
ATOM 1601 C C . MET A 1 202 ? 10.550 -1.341 9.638 1.00 88.38 202 MET A C 1
ATOM 1603 O O . MET A 1 202 ? 10.557 -0.367 10.390 1.00 88.38 202 MET A O 1
ATOM 1607 N N . ARG A 1 203 ? 11.621 -1.672 8.902 1.00 87.12 203 ARG A N 1
ATOM 1608 C CA . ARG A 1 203 ? 12.884 -0.914 8.878 1.00 87.12 203 ARG A CA 1
ATOM 1609 C C . ARG A 1 203 ? 12.949 0.152 7.786 1.00 87.12 203 ARG A C 1
ATOM 1611 O O . ARG A 1 203 ? 13.899 0.938 7.784 1.00 87.12 203 ARG A O 1
ATOM 1618 N N . ARG A 1 204 ? 11.976 0.198 6.867 1.00 81.75 204 ARG A N 1
ATOM 1619 C CA . ARG A 1 204 ? 11.982 1.161 5.750 1.00 81.75 204 ARG A CA 1
ATOM 1620 C C . ARG A 1 204 ? 11.781 2.601 6.222 1.00 81.75 204 ARG A C 1
ATOM 1622 O O . ARG A 1 204 ? 12.268 3.519 5.569 1.00 81.75 204 ARG A O 1
ATOM 1629 N N . PHE A 1 205 ? 11.165 2.797 7.387 1.00 82.31 205 PHE A N 1
ATOM 1630 C CA . PHE A 1 205 ? 11.032 4.100 8.031 1.00 82.31 205 PHE A CA 1
ATOM 1631 C C . PHE A 1 205 ? 11.289 4.034 9.541 1.00 82.31 205 PHE A C 1
ATOM 1633 O O . PHE A 1 205 ? 11.227 2.971 10.156 1.00 82.31 205 PHE A O 1
ATOM 1640 N N . ASN A 1 206 ? 11.629 5.176 10.147 1.00 84.56 206 ASN A N 1
ATOM 1641 C CA . ASN A 1 206 ? 12.089 5.261 11.543 1.00 84.56 206 ASN A CA 1
ATOM 1642 C C . ASN A 1 206 ? 11.190 6.112 12.460 1.00 84.56 206 ASN A C 1
ATOM 1644 O O . ASN A 1 206 ? 11.487 6.267 13.644 1.00 84.56 206 ASN A O 1
ATOM 1648 N N . CYS A 1 207 ? 10.066 6.620 11.955 1.00 88.25 207 CYS A N 1
ATOM 1649 C CA . CYS A 1 207 ? 9.139 7.500 12.674 1.00 88.25 207 CYS A CA 1
ATOM 1650 C C . CYS A 1 207 ? 7.969 6.767 13.365 1.00 88.25 207 CYS A C 1
ATOM 1652 O O . CYS A 1 207 ? 6.932 7.357 13.641 1.00 88.25 207 CYS A O 1
ATOM 1654 N N . TRP A 1 208 ? 8.116 5.490 13.726 1.00 91.19 208 TRP A N 1
ATOM 1655 C CA . TRP A 1 208 ? 7.014 4.711 14.306 1.00 91.19 208 TRP A CA 1
ATOM 1656 C C . TRP A 1 208 ? 6.389 5.277 15.594 1.00 91.19 208 TRP A C 1
ATOM 1658 O O . TRP A 1 208 ? 5.218 5.031 15.873 1.00 91.19 208 TRP A O 1
ATOM 1668 N N . LYS A 1 209 ? 7.149 6.034 16.397 1.00 92.00 209 LYS A N 1
ATOM 1669 C CA . LYS A 1 209 ? 6.588 6.734 17.567 1.00 92.00 209 LYS A CA 1
ATOM 1670 C C . LYS A 1 209 ? 5.524 7.753 17.151 1.00 92.00 209 LYS A C 1
ATOM 1672 O O . LYS A 1 209 ? 4.499 7.847 17.808 1.00 92.00 209 LYS A O 1
ATOM 1677 N N . GLU A 1 210 ? 5.760 8.470 16.058 1.00 91.19 210 GLU A N 1
ATOM 1678 C CA . GLU A 1 210 ? 4.811 9.424 15.488 1.00 91.19 210 GLU A CA 1
ATOM 1679 C C . GLU A 1 210 ? 3.616 8.706 14.863 1.00 91.19 210 GLU A C 1
ATOM 1681 O O . GLU A 1 210 ? 2.487 9.095 15.135 1.00 91.19 210 GLU A O 1
ATOM 1686 N N . VAL A 1 211 ? 3.842 7.610 14.126 1.00 91.62 211 VAL A N 1
ATOM 1687 C CA . VAL A 1 211 ? 2.751 6.762 13.606 1.00 91.62 211 VAL A CA 1
ATOM 1688 C C . VAL A 1 211 ? 1.843 6.293 14.742 1.00 91.62 211 VAL A C 1
ATOM 1690 O O . VAL A 1 211 ? 0.627 6.427 14.647 1.00 91.62 211 VAL A O 1
ATOM 1693 N N . LYS A 1 212 ? 2.419 5.824 15.857 1.00 94.19 212 LYS A N 1
ATOM 1694 C CA . LYS A 1 212 ? 1.661 5.476 17.066 1.00 94.19 212 LYS A CA 1
ATOM 1695 C C . LYS A 1 212 ? 0.864 6.668 17.605 1.00 94.19 212 LYS A C 1
ATOM 1697 O O . LYS A 1 212 ? -0.298 6.495 17.970 1.00 94.19 212 LYS A O 1
ATOM 1702 N N . THR A 1 213 ? 1.472 7.851 17.697 1.00 94.00 213 THR A N 1
ATOM 1703 C CA . THR A 1 213 ? 0.791 9.064 18.177 1.00 94.00 213 THR A CA 1
ATOM 1704 C C . THR A 1 213 ? -0.393 9.421 17.285 1.00 94.00 213 THR A C 1
ATOM 1706 O O . THR A 1 213 ? -1.496 9.601 17.793 1.00 94.00 213 THR A O 1
ATOM 1709 N N . ILE A 1 214 ? -0.194 9.461 15.966 1.00 92.12 214 ILE A N 1
ATOM 1710 C CA . ILE A 1 214 ? -1.250 9.772 14.998 1.00 92.12 214 ILE A CA 1
ATOM 1711 C C . ILE A 1 214 ? -2.353 8.716 15.070 1.00 92.12 214 ILE A C 1
ATOM 1713 O O . ILE A 1 214 ? -3.509 9.086 15.218 1.00 92.12 214 ILE A O 1
ATOM 1717 N N . ALA A 1 215 ? -2.013 7.423 15.086 1.00 94.25 215 ALA A N 1
ATOM 1718 C CA . ALA A 1 215 ? -3.001 6.351 15.206 1.00 94.25 215 ALA A CA 1
ATOM 1719 C C . ALA A 1 215 ? -3.823 6.461 16.502 1.00 94.25 215 ALA A C 1
ATOM 1721 O O . ALA A 1 215 ? -5.039 6.294 16.479 1.00 94.25 215 ALA A O 1
ATOM 1722 N N . THR A 1 216 ? -3.181 6.818 17.620 1.00 95.06 216 THR A N 1
ATOM 1723 C CA . THR A 1 216 ? -3.870 7.054 18.901 1.00 95.06 216 THR A CA 1
ATOM 1724 C C . THR A 1 216 ? -4.846 8.229 18.793 1.00 95.06 216 THR A C 1
ATOM 1726 O O . THR A 1 216 ? -5.976 8.137 19.263 1.00 95.06 216 THR A O 1
ATOM 1729 N N . ILE A 1 217 ? -4.441 9.330 18.153 1.00 92.75 217 ILE A N 1
ATOM 1730 C CA . ILE A 1 217 ? -5.314 10.489 17.921 1.00 92.75 217 ILE A CA 1
ATOM 1731 C C . ILE A 1 217 ? -6.486 10.107 17.008 1.00 92.75 217 ILE A C 1
ATOM 1733 O O . ILE A 1 217 ? -7.622 10.466 17.307 1.00 92.75 217 ILE A O 1
ATOM 1737 N N . SER A 1 218 ? -6.229 9.368 15.926 1.00 92.44 218 SER A N 1
ATOM 1738 C CA . SER A 1 218 ? -7.243 8.922 14.964 1.00 92.44 218 SER A CA 1
ATOM 1739 C C . SER A 1 218 ? -8.309 8.031 15.604 1.00 92.44 218 SER A C 1
ATOM 1741 O O . SER A 1 218 ? -9.485 8.215 15.312 1.00 92.44 218 SER A O 1
ATOM 1743 N N . LEU A 1 219 ? -7.932 7.137 16.525 1.00 93.44 219 LEU A N 1
ATOM 1744 C CA . LEU A 1 219 ? -8.878 6.293 17.271 1.00 93.44 219 LEU A CA 1
ATOM 1745 C C . LEU A 1 219 ? -9.867 7.101 18.129 1.00 93.44 219 LEU A C 1
ATOM 1747 O O . LEU A 1 219 ? -10.966 6.633 18.391 1.00 93.44 219 LEU A O 1
ATOM 1751 N N . ASN A 1 220 ? -9.501 8.317 18.542 1.00 91.25 220 ASN A N 1
ATOM 1752 C CA . ASN A 1 220 ? -10.357 9.190 19.353 1.00 91.25 220 ASN A CA 1
ATOM 1753 C C . ASN A 1 220 ? -11.210 10.159 18.509 1.00 91.25 220 ASN A C 1
ATOM 1755 O O . ASN A 1 220 ? -11.857 11.053 19.057 1.00 91.25 220 ASN A O 1
ATOM 1759 N N . LYS A 1 221 ? -11.201 10.036 17.176 1.00 89.19 221 LYS A N 1
ATOM 1760 C CA . LYS A 1 221 ? -12.022 10.873 16.285 1.00 89.19 221 LYS A CA 1
ATOM 1761 C C . LYS A 1 221 ? -13.472 10.374 16.224 1.00 89.19 221 LYS A C 1
ATOM 1763 O O . LYS A 1 221 ? -13.689 9.187 16.442 1.00 89.19 221 LYS A O 1
ATOM 1768 N N . PRO A 1 222 ? -14.449 11.234 15.865 1.00 89.00 222 PRO A N 1
ATOM 1769 C CA . PRO A 1 222 ? -15.872 10.864 15.803 1.00 89.00 222 PRO A CA 1
ATOM 1770 C C . PRO A 1 222 ? -16.183 9.617 14.967 1.00 89.00 222 PRO A C 1
ATOM 1772 O O . PRO A 1 222 ? -17.146 8.909 15.240 1.00 89.00 222 PRO A O 1
ATOM 1775 N N . LEU A 1 223 ? -15.345 9.331 13.967 1.00 89.62 223 LEU A N 1
ATOM 1776 C CA . LEU A 1 223 ? -15.452 8.125 13.155 1.00 89.62 223 LEU A CA 1
ATOM 1777 C C . LEU A 1 223 ? -15.286 6.834 13.979 1.00 89.62 223 LEU A C 1
ATOM 1779 O O . LEU A 1 223 ? -15.871 5.821 13.620 1.00 89.62 223 LEU A O 1
ATOM 1783 N N . LEU A 1 224 ? -14.490 6.831 15.052 1.00 92.00 224 LEU A N 1
ATOM 1784 C CA . LEU A 1 224 ? -14.030 5.612 15.738 1.00 92.00 224 LEU A CA 1
ATOM 1785 C C . LEU A 1 224 ? -14.174 5.640 17.268 1.00 92.00 224 LEU A C 1
ATOM 1787 O O . LEU A 1 224 ? -13.921 4.625 17.909 1.00 92.00 224 LEU A O 1
ATOM 1791 N N . ASN A 1 225 ? -14.529 6.780 17.859 1.00 89.69 225 ASN A N 1
ATOM 1792 C CA . ASN A 1 225 ? -14.436 7.007 19.304 1.00 89.69 225 ASN A CA 1
ATOM 1793 C C . ASN A 1 225 ? -15.428 6.196 20.160 1.00 89.69 225 ASN A C 1
ATOM 1795 O O . ASN A 1 225 ? -15.218 6.072 21.363 1.00 89.69 225 ASN A O 1
ATOM 1799 N N . ASP A 1 226 ? -16.481 5.645 19.565 1.00 91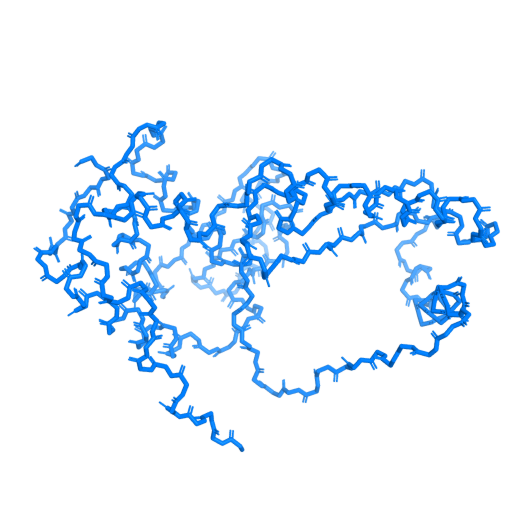.12 226 ASP A N 1
ATOM 1800 C CA . ASP A 1 226 ? -17.428 4.701 20.172 1.00 91.12 226 ASP A CA 1
ATOM 1801 C C . ASP A 1 226 ? -16.943 3.242 20.132 1.00 91.12 226 ASP A C 1
ATOM 1803 O O . ASP A 1 226 ? -17.457 2.408 20.877 1.00 91.12 226 ASP A O 1
ATOM 1807 N N . LEU A 1 227 ? -15.935 2.917 19.317 1.00 91.12 227 LEU A N 1
ATOM 1808 C CA . LEU A 1 227 ? -15.356 1.577 19.262 1.00 91.12 227 LEU A CA 1
ATOM 1809 C C . LEU A 1 227 ? -14.317 1.392 20.377 1.00 91.12 227 LEU A C 1
ATOM 1811 O O . LEU A 1 227 ? -13.366 2.165 20.528 1.00 91.12 227 LEU A O 1
ATOM 1815 N N . SER A 1 228 ? -14.455 0.315 21.148 1.00 89.94 228 SER A N 1
ATOM 1816 C CA . SER A 1 228 ? -13.538 -0.017 22.239 1.00 89.94 228 SER A CA 1
ATOM 1817 C C . SER A 1 228 ? -13.280 -1.518 22.319 1.00 89.94 228 SER A C 1
ATOM 1819 O O . SER A 1 228 ? -14.126 -2.329 21.955 1.00 89.94 228 SER A O 1
ATOM 1821 N N . GLY A 1 229 ? -12.099 -1.895 22.810 1.00 87.12 229 GLY A N 1
ATOM 1822 C CA . GLY A 1 229 ? -11.756 -3.303 22.991 1.00 87.12 229 GLY A CA 1
ATOM 1823 C C . GLY A 1 229 ? -11.576 -4.043 21.668 1.00 87.12 229 GLY A C 1
ATOM 1824 O O . GLY A 1 229 ? -11.026 -3.490 20.713 1.00 87.12 229 GLY A O 1
ATOM 1825 N N . ASP A 1 230 ? -11.925 -5.323 21.654 1.00 82.81 230 ASP A N 1
ATOM 1826 C CA . ASP A 1 230 ? -11.930 -6.150 20.451 1.00 82.81 230 ASP A CA 1
ATOM 1827 C C . ASP A 1 230 ? -13.306 -6.071 19.788 1.00 82.81 230 ASP A C 1
ATOM 1829 O O . ASP A 1 230 ? -14.310 -6.428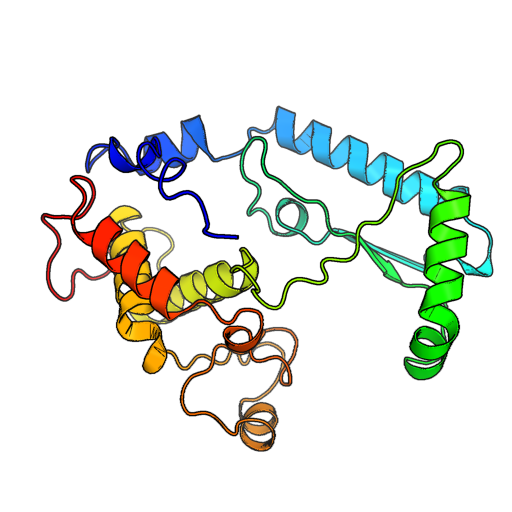 20.399 1.00 82.81 230 ASP A O 1
ATOM 1833 N N . VAL A 1 231 ? -13.342 -5.532 18.571 1.00 86.25 231 VAL A N 1
ATOM 1834 C CA . VAL A 1 231 ? -14.586 -5.245 17.844 1.00 86.25 231 VAL A CA 1
ATOM 1835 C C . VAL A 1 231 ? -14.820 -6.217 16.689 1.00 86.25 231 VAL A C 1
ATOM 1837 O O . VAL A 1 231 ? -15.835 -6.099 16.010 1.00 86.25 231 VAL A O 1
ATOM 1840 N N . GLY A 1 232 ? -13.901 -7.165 16.455 1.00 86.25 232 GLY A N 1
ATOM 1841 C CA . GLY A 1 232 ? -13.944 -8.042 15.284 1.00 86.25 232 GLY A CA 1
ATOM 1842 C C . GLY A 1 232 ? -13.908 -7.265 13.963 1.00 86.25 232 GLY A C 1
ATOM 1843 O O . GLY A 1 232 ? -13.502 -6.104 13.926 1.00 86.25 232 GLY A O 1
ATOM 1844 N N . TRP A 1 233 ? -14.312 -7.913 12.868 1.00 85.81 233 TRP A N 1
ATOM 1845 C CA . TRP A 1 233 ? -14.400 -7.304 11.529 1.00 85.81 233 TRP A CA 1
ATOM 1846 C C . TRP A 1 233 ? -15.814 -7.359 10.929 1.00 85.81 233 TRP A C 1
ATOM 1848 O O . TRP A 1 233 ? -16.007 -6.892 9.814 1.00 85.81 233 TRP A O 1
ATOM 1858 N N . ILE A 1 234 ? -16.801 -7.903 11.647 1.00 80.56 234 ILE A N 1
ATOM 1859 C CA . ILE A 1 234 ? -18.214 -7.985 11.232 1.00 80.56 234 ILE A CA 1
ATOM 1860 C C . ILE A 1 234 ? -19.040 -7.167 12.204 1.00 80.56 234 ILE A C 1
ATOM 1862 O O . ILE A 1 234 ? -18.782 -7.270 13.425 1.00 80.56 234 ILE A O 1
#

Foldseek 3Di:
DDPPPVPPDDDVVLVDAQPCPVVCCVPAWQDDPVRLVVVVVVVVVVLVLQQPQADLQSRFPDKQWDWCSSVSNHTPPPTDTDIDGHGPDPDPVVCVVCVVVSVVSVLVSVPVDDDDDDDDPDPFFDQDVVVLVLLLVQQCVPFPVDPDFSVLLSLLSSLVCLLVQLQADDEAPPQHDVVLLVVQDPHPGFRADNNDSNDGSVPSGDPSVVSNVVSVVSCCRNNHVPDDDRPGGD

pLDDT: mean 79.54, std 14.78, range [24.34, 96.0]

Organism: Mytilus coruscus (NCBI:txid42192)

Sequence (234 aa):
MTIDAKHSTQSPLYNVSQSSLDMFVKDELEPDTEYNDNCCTVVDRLCNFMKNNFPAKLRPAQIIKGGSLGKGTAVKGKSDVDLVVFLPFDSIQLLQNDMDTVLDDMKTSCMSGNVPLRESTGNRRLPTSYPLEVITISQWLRECRLENFDLRKGFYNVLKALVNYRKLAYVCEDNYSSSDVKKSLKQIWHVMDPANPFNNLMRRFNCWKEVKTIATISLNKPLLNDLSGDVGWI

Secondary structure (DSSP, 8-state):
----GGGSS--GGGG--TT-HHHHIIIIIS--HHHHHHHHHHHHHHHHHHHHHS-GGG--SEEEE-HHHHHT---TT-----EEEE---S-HHHHHHSHHHHHHHHHHHH-SS---------SPPPPPHHHHHHHHHHHHHHHT--SS--HHHHHHHHHHHHHTGGG-EE---SSS-HHHHHTT--SS-EEEETTEEEEEGGGS-S-HHHHHHHHHHHHTSTTTTT--S-----

InterPro domains:
  IPR018952 2'-5'-oligoadenylate synthetase 1, domain 2/C-terminal [PF10421] (122-226)
  IPR043519 Nucleotidyltransferase superfamily [G3DSA:3.30.460.10] (8-117)
  IPR043519 Nucleotidyltransferase superfamily [SSF81301] (12-110)